Protein AF-A0A4P7GHL2-F1 (afdb_monomer)

Mean predicted aligned error: 8.87 Å

Foldseek 3Di:
DDDDDDDDDDDDDDDDDDDDDDDDDPPPPPPPPCPDPPPDPDPAQQAAEALVVQDPDDDLQLLLLQQLLVVLCPDDLPQLLHLNVLLQLLHAPDPPRDPSGLQAFFAALCNQLRLLVSLLQNQQSSLLSSVVVPTDNSHGHYAQLLVDDPQSQADRNSLQDQADPVRHGGLSDDCQAWDVCSSVRDGQDCVQAPCVQLLPQQAQEDDLALVQSHNRWHPDAGDSYGRTHHSLCVGNNQSCLPRGFDPDCPDSSSHQSSHSNRNSSNPVSSSHSVVSNVVLVVSVVVDPNRDRDPDPSQQQDKDWGAHNVRDIDIDGSVLRSDCCSRSSYDYD

pLDDT: mean 87.74, std 20.78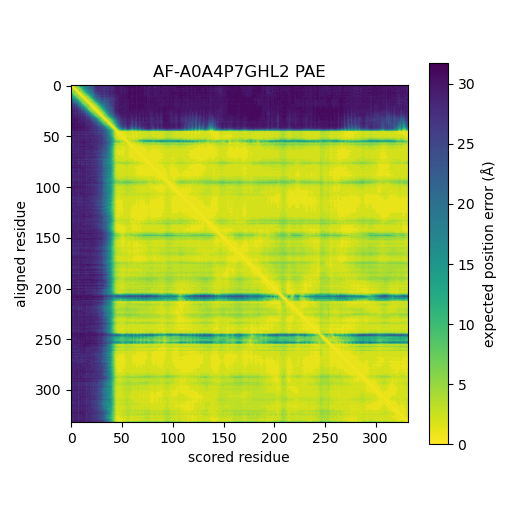, range [30.78, 98.94]

Secondary structure (DSSP, 8-state):
-------------------------------TT---------SS-EEE-BTTTS-SS--HHHHHHHHHHHHHHHS-TTSTTSHHHHHHHH----SSPPTTSS---BSSTTHHHHHHHHHHHHHHHHHHHHHHTT--TT----B--TTSSTTTTBPPGGGT-SB-TTS-B-TT--TTTS-HHHHHTPBPPHHHH--HHHHT---SEEET-TT--SSSEEE----SB-S---HHIIIIIIHHHHHHS-S-SS-GGG-STTSTTTGGGSTHHHHHHHHHHHHHHHHHHT-TT------HHHHT-EEEEE-TTS-EEEEEGGGSS-HHHHH-EEE-

Structure (mmCIF, N/CA/C/O backbone):
data_AF-A0A4P7GHL2-F1
#
_entry.id   AF-A0A4P7GHL2-F1
#
loop_
_atom_site.group_PDB
_atom_site.id
_atom_site.type_symbol
_atom_site.label_atom_id
_atom_site.label_alt_id
_atom_site.label_comp_id
_atom_site.label_asym_id
_atom_site.label_entity_id
_atom_site.label_seq_id
_atom_site.pdbx_PDB_ins_code
_atom_site.Cartn_x
_atom_site.Cartn_y
_atom_site.Cartn_z
_atom_site.occupancy
_atom_site.B_iso_or_equiv
_atom_site.auth_seq_id
_atom_site.auth_comp_id
_atom_site.auth_asym_id
_atom_site.auth_atom_id
_atom_site.pdbx_PDB_model_num
ATOM 1 N N . MET A 1 1 ? 53.706 -78.314 12.971 1.00 37.25 1 MET A N 1
ATOM 2 C CA . MET A 1 1 ? 53.482 -79.150 11.770 1.00 37.25 1 MET A CA 1
ATOM 3 C C . MET A 1 1 ? 52.544 -78.336 10.878 1.00 37.25 1 MET A C 1
ATOM 5 O O . MET A 1 1 ? 51.536 -77.902 11.411 1.00 37.25 1 MET A O 1
ATOM 9 N N . ALA A 1 2 ? 52.921 -77.852 9.682 1.00 31.02 2 ALA A N 1
ATOM 10 C CA . ALA A 1 2 ? 53.455 -78.577 8.503 1.00 31.02 2 ALA A CA 1
ATOM 11 C C . ALA A 1 2 ? 52.388 -79.570 7.969 1.00 31.02 2 ALA A C 1
ATOM 13 O O . ALA A 1 2 ? 51.811 -80.255 8.805 1.00 31.02 2 ALA A O 1
ATOM 14 N N . VAL A 1 3 ? 52.029 -79.728 6.682 1.00 31.38 3 VAL A N 1
ATOM 15 C CA . VAL A 1 3 ? 52.579 -79.386 5.335 1.00 31.38 3 VAL A CA 1
ATOM 16 C C . VAL A 1 3 ? 51.369 -79.228 4.361 1.00 31.38 3 VAL A C 1
ATOM 18 O O . VAL A 1 3 ? 50.336 -79.817 4.664 1.00 31.38 3 VAL A O 1
ATOM 21 N N . ASP A 1 4 ? 51.371 -78.636 3.152 1.00 33.97 4 ASP A N 1
ATOM 22 C CA . ASP A 1 4 ? 51.984 -77.452 2.485 1.00 33.97 4 ASP A CA 1
ATOM 23 C C . ASP A 1 4 ? 51.486 -77.448 0.993 1.00 33.97 4 ASP A C 1
ATOM 25 O O . ASP A 1 4 ? 50.725 -78.340 0.625 1.00 33.97 4 ASP A O 1
ATOM 29 N N . THR A 1 5 ? 51.902 -76.501 0.131 1.00 36.59 5 THR A N 1
ATOM 30 C CA . THR A 1 5 ? 51.968 -76.543 -1.367 1.00 36.59 5 THR A CA 1
ATOM 31 C C . THR A 1 5 ? 50.860 -77.273 -2.165 1.00 36.59 5 THR A C 1
ATOM 33 O O . THR A 1 5 ? 50.760 -78.496 -2.153 1.00 36.59 5 THR A O 1
ATOM 36 N N . SER A 1 6 ? 50.118 -76.629 -3.077 1.00 33.16 6 SER A N 1
ATOM 37 C CA . SER A 1 6 ? 50.517 -76.311 -4.479 1.00 33.16 6 SER A CA 1
ATOM 38 C C . SER A 1 6 ? 49.215 -76.114 -5.306 1.00 33.16 6 SER A C 1
ATOM 40 O O . SER A 1 6 ? 48.161 -76.536 -4.846 1.00 33.16 6 SER A O 1
ATOM 42 N N . SER A 1 7 ? 49.131 -75.532 -6.510 1.00 33.56 7 SER A N 1
ATOM 43 C CA . SER A 1 7 ? 50.067 -74.844 -7.423 1.00 33.56 7 SER A CA 1
ATOM 44 C C . SER A 1 7 ? 49.270 -73.903 -8.358 1.00 33.56 7 SER A C 1
ATOM 46 O O . SER A 1 7 ? 48.081 -74.114 -8.582 1.00 33.56 7 SER A O 1
ATOM 48 N N . LEU A 1 8 ? 49.924 -72.882 -8.928 1.00 39.06 8 LEU A N 1
ATOM 49 C CA . LEU A 1 8 ? 49.428 -72.114 -10.088 1.00 39.06 8 LEU A CA 1
ATOM 50 C C . LEU A 1 8 ? 49.936 -72.774 -11.387 1.00 39.06 8 LEU A C 1
ATOM 52 O O . LEU A 1 8 ? 51.028 -73.346 -11.377 1.00 39.06 8 LEU A O 1
ATOM 56 N N . PRO A 1 9 ? 49.181 -72.703 -12.498 1.00 40.28 9 PRO A N 1
ATOM 57 C CA . PRO A 1 9 ? 49.320 -71.604 -13.473 1.00 40.28 9 PRO A CA 1
ATOM 58 C C . PRO A 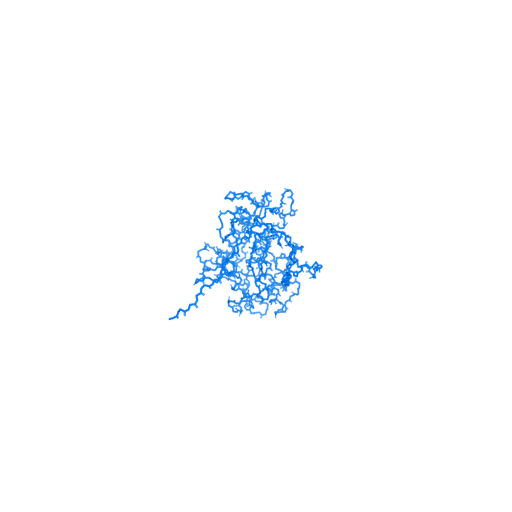1 9 ? 47.943 -71.057 -13.926 1.00 40.28 9 PRO A C 1
ATOM 60 O O . PRO A 1 9 ? 46.919 -71.674 -13.671 1.00 40.28 9 PRO A O 1
ATOM 63 N N . GLY A 1 10 ? 47.782 -69.905 -14.585 1.00 36.22 10 GLY A N 1
ATOM 64 C CA . GLY A 1 10 ? 48.717 -69.064 -15.342 1.00 36.22 10 GLY A CA 1
ATOM 65 C C . GLY A 1 10 ? 48.187 -68.877 -16.778 1.00 36.22 10 GLY A C 1
ATOM 66 O O . GLY A 1 10 ? 47.708 -69.840 -17.362 1.00 36.22 10 GLY A O 1
ATOM 67 N N . VAL A 1 11 ? 48.317 -67.667 -17.356 1.00 34.69 11 VAL A N 1
ATOM 68 C CA . VAL A 1 11 ? 47.755 -67.235 -18.673 1.00 34.69 11 VAL A CA 1
ATOM 69 C C . VAL A 1 11 ? 46.225 -66.989 -18.644 1.00 34.69 11 VAL A C 1
ATOM 71 O O . VAL A 1 11 ? 45.483 -67.755 -18.052 1.00 34.69 11 VAL A O 1
ATOM 74 N N . GLY A 1 12 ? 45.658 -65.930 -19.241 1.00 32.47 12 GLY A N 1
ATOM 75 C CA . GLY A 1 12 ? 46.252 -64.777 -19.932 1.00 32.47 12 GLY A CA 1
ATOM 76 C C . GLY A 1 12 ? 45.195 -63.725 -20.326 1.00 32.47 12 GLY A C 1
ATOM 77 O O . GLY A 1 12 ? 44.002 -64.005 -20.369 1.00 32.47 12 GLY A O 1
ATOM 78 N N . AR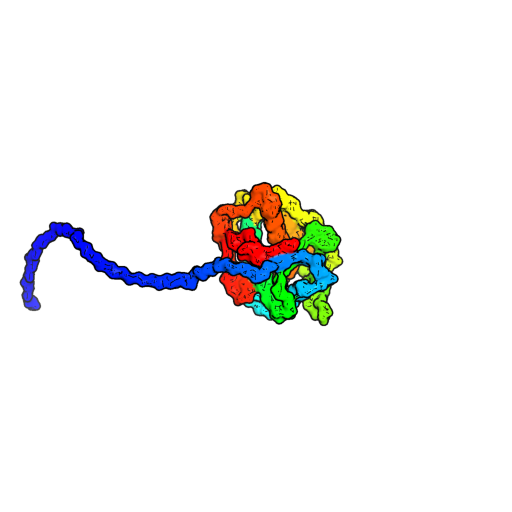G A 1 13 ? 45.624 -62.486 -20.609 1.00 43.94 13 ARG A N 1
ATOM 79 C CA . ARG A 1 13 ? 44.743 -61.373 -21.029 1.00 43.94 13 ARG A CA 1
ATOM 80 C C . ARG A 1 13 ? 44.193 -61.573 -22.450 1.00 43.94 13 ARG A C 1
ATOM 82 O O . ARG A 1 13 ? 45.009 -61.748 -23.353 1.00 43.94 13 ARG A O 1
ATOM 89 N N . ARG A 1 14 ? 42.891 -61.310 -22.672 1.00 40.03 14 ARG A N 1
ATOM 90 C CA . ARG A 1 14 ? 42.360 -60.440 -23.762 1.00 40.03 14 ARG A CA 1
ATOM 91 C C . ARG A 1 14 ? 40.824 -60.317 -23.765 1.00 40.03 14 ARG A C 1
ATOM 93 O O . ARG A 1 14 ? 40.133 -61.310 -23.630 1.00 40.03 14 ARG A O 1
ATOM 100 N N . GLY A 1 15 ? 40.339 -59.102 -24.056 1.00 34.28 15 GLY A N 1
ATOM 101 C CA . GLY A 1 15 ? 39.100 -58.862 -24.816 1.00 34.28 15 GLY A CA 1
ATOM 102 C C . GLY A 1 15 ? 37.758 -59.092 -24.113 1.00 34.28 15 GLY A C 1
ATOM 103 O O . GLY A 1 15 ? 37.086 -60.076 -24.390 1.00 34.28 15 GLY A O 1
ATOM 104 N N . PHE A 1 16 ? 37.318 -58.137 -23.289 1.00 30.78 16 PHE A N 1
ATOM 105 C CA . PHE A 1 16 ? 35.977 -58.138 -22.695 1.00 30.78 16 PHE A CA 1
ATOM 106 C C . PHE A 1 16 ? 35.013 -57.277 -23.534 1.00 30.78 16 PHE A C 1
ATOM 108 O O . PHE A 1 16 ? 35.089 -56.053 -23.480 1.00 30.78 16 PHE A O 1
ATOM 115 N N . ILE A 1 17 ? 34.098 -57.901 -24.283 1.00 36.09 17 ILE A N 1
ATOM 116 C CA . ILE A 1 17 ? 32.808 -57.301 -24.670 1.00 36.09 17 ILE A CA 1
ATOM 117 C C . ILE A 1 17 ? 31.748 -58.392 -24.515 1.00 36.09 17 ILE A C 1
ATOM 119 O O . ILE A 1 17 ? 31.624 -59.276 -25.358 1.00 36.09 17 ILE A O 1
ATOM 123 N N . ALA A 1 18 ? 30.982 -58.315 -23.433 1.00 32.84 18 ALA A N 1
ATOM 124 C CA . ALA A 1 18 ? 29.759 -59.079 -23.243 1.00 32.84 18 ALA A CA 1
ATOM 125 C C . ALA A 1 18 ? 28.681 -58.098 -22.781 1.00 32.84 18 ALA A C 1
ATOM 127 O O . ALA A 1 18 ? 28.848 -57.426 -21.763 1.00 32.84 18 ALA A O 1
ATOM 128 N N . GLY A 1 19 ? 27.599 -57.984 -23.551 1.00 37.62 19 GLY A N 1
ATOM 129 C CA . GLY A 1 19 ? 26.428 -57.233 -23.120 1.00 37.62 19 GLY A CA 1
ATOM 130 C C . GLY A 1 19 ? 25.746 -57.977 -21.976 1.00 37.62 19 GLY A C 1
ATOM 131 O O . GLY A 1 19 ? 25.391 -59.143 -22.130 1.00 37.62 19 GLY A O 1
ATOM 132 N N . ALA A 1 20 ? 25.560 -57.304 -20.845 1.00 33.03 20 ALA A N 1
ATOM 133 C CA . ALA A 1 20 ? 24.775 -57.799 -19.725 1.00 33.03 20 ALA A CA 1
ATOM 134 C C . ALA A 1 20 ? 23.657 -56.794 -19.441 1.00 33.03 20 ALA A C 1
ATOM 136 O O . ALA A 1 20 ? 23.919 -55.606 -19.247 1.00 33.03 20 ALA A O 1
ATOM 137 N N . ALA A 1 21 ? 22.413 -57.269 -19.440 1.00 36.12 21 ALA A N 1
ATOM 138 C CA . ALA A 1 21 ? 21.275 -56.460 -19.037 1.00 36.12 21 ALA A CA 1
ATOM 139 C C . ALA A 1 21 ? 21.376 -56.151 -17.536 1.00 36.12 21 ALA A C 1
ATOM 141 O O . ALA A 1 21 ? 21.528 -57.062 -16.722 1.00 36.12 21 ALA A O 1
ATOM 142 N N . VAL A 1 22 ? 21.260 -54.874 -17.175 1.00 32.72 22 VAL A N 1
ATOM 143 C CA . VAL A 1 22 ? 21.086 -54.442 -15.786 1.00 32.72 22 VAL A CA 1
ATOM 144 C C . VAL A 1 22 ? 19.636 -54.018 -15.620 1.00 32.72 22 VAL A C 1
ATOM 146 O O . VAL A 1 22 ? 19.154 -53.145 -16.338 1.00 32.72 22 VAL A O 1
ATOM 149 N N . VAL A 1 23 ? 18.946 -54.651 -14.675 1.00 33.59 23 VAL A N 1
ATOM 150 C CA . VAL A 1 23 ? 17.600 -54.254 -14.257 1.00 33.59 23 VAL A CA 1
ATOM 151 C C . VAL A 1 23 ? 17.712 -52.923 -13.517 1.00 33.59 23 VAL A C 1
ATOM 153 O O . VAL A 1 23 ? 18.231 -52.875 -12.403 1.00 33.59 23 VAL A O 1
ATOM 156 N N . THR A 1 24 ? 17.236 -51.841 -14.127 1.00 32.19 24 THR A N 1
ATOM 157 C CA . THR A 1 24 ? 17.048 -50.564 -13.438 1.00 32.19 24 THR A CA 1
ATOM 158 C C . THR A 1 24 ? 15.738 -50.608 -12.665 1.00 32.19 24 THR A C 1
ATOM 160 O O . THR A 1 24 ? 14.662 -50.725 -13.246 1.00 32.19 24 THR A O 1
ATOM 163 N N . ALA A 1 25 ? 15.825 -50.525 -11.338 1.00 35.19 25 ALA A N 1
ATOM 164 C CA . ALA A 1 25 ? 14.661 -50.256 -10.511 1.00 35.19 25 ALA A CA 1
ATOM 165 C C . ALA A 1 25 ? 14.281 -48.779 -10.683 1.00 35.19 25 ALA A C 1
ATOM 167 O O . ALA A 1 25 ? 14.934 -47.905 -10.109 1.00 35.19 25 ALA A O 1
ATOM 168 N N . ASP A 1 26 ? 13.249 -48.504 -11.481 1.00 31.14 26 ASP A N 1
ATOM 169 C CA . ASP A 1 26 ? 12.693 -47.158 -11.606 1.00 31.14 26 ASP A CA 1
ATOM 170 C C . ASP A 1 26 ? 12.032 -46.756 -10.286 1.00 31.14 26 ASP A C 1
ATOM 172 O O . ASP A 1 26 ? 10.896 -47.125 -9.973 1.00 31.14 26 ASP A O 1
ATOM 176 N N . LEU A 1 27 ? 12.771 -45.984 -9.488 1.00 33.88 27 LEU A N 1
ATOM 177 C CA . LEU A 1 27 ? 12.247 -45.336 -8.299 1.00 33.88 27 LEU A CA 1
ATOM 178 C C . LEU A 1 27 ? 11.335 -44.187 -8.748 1.00 33.88 27 LEU A C 1
ATOM 180 O O . LEU A 1 27 ? 11.781 -43.054 -8.928 1.00 33.88 27 LEU A O 1
ATOM 184 N N . ALA A 1 28 ? 10.057 -44.499 -8.962 1.00 32.53 28 ALA A N 1
ATOM 185 C CA . ALA A 1 28 ? 9.037 -43.529 -9.333 1.00 32.53 28 ALA A CA 1
ATOM 186 C C . ALA A 1 28 ? 8.823 -42.508 -8.201 1.00 32.53 28 ALA A C 1
ATOM 188 O O . ALA A 1 28 ? 7.974 -42.684 -7.328 1.00 32.53 28 ALA A O 1
ATOM 189 N N . ILE A 1 29 ? 9.600 -41.422 -8.222 1.00 35.81 29 ILE A N 1
ATOM 190 C CA . ILE A 1 29 ? 9.352 -40.240 -7.397 1.00 35.81 29 ILE A CA 1
ATOM 191 C C . ILE A 1 29 ? 8.061 -39.604 -7.913 1.00 35.81 29 ILE A C 1
ATOM 193 O O . ILE A 1 29 ? 8.041 -38.937 -8.948 1.00 35.81 29 ILE A O 1
ATOM 197 N N . THR A 1 30 ? 6.971 -39.831 -7.188 1.00 31.58 30 THR A N 1
ATOM 198 C CA . THR A 1 30 ? 5.668 -39.215 -7.433 1.00 31.58 30 THR A CA 1
ATOM 199 C C . THR A 1 30 ? 5.778 -37.701 -7.275 1.00 31.58 30 THR A C 1
ATOM 201 O O . THR A 1 30 ? 5.806 -37.180 -6.160 1.00 31.58 30 THR A O 1
ATOM 204 N N . THR A 1 31 ? 5.830 -36.975 -8.392 1.00 32.12 31 THR A N 1
ATOM 205 C CA . THR A 1 31 ? 5.847 -35.506 -8.433 1.00 32.12 31 THR A CA 1
ATOM 206 C C . THR A 1 31 ? 4.463 -34.917 -8.140 1.00 32.12 31 THR A C 1
ATOM 208 O O . THR A 1 31 ? 3.882 -34.212 -8.965 1.00 32.12 31 THR A O 1
ATOM 211 N N . GLU A 1 32 ? 3.928 -35.176 -6.948 1.00 36.84 32 GLU A N 1
ATOM 212 C CA . GLU A 1 32 ? 2.654 -34.620 -6.473 1.00 36.84 32 GLU A CA 1
ATOM 213 C C . GLU A 1 32 ? 2.828 -33.222 -5.839 1.00 36.84 32 GLU A C 1
ATOM 215 O O . GLU A 1 32 ? 2.304 -32.928 -4.773 1.00 36.84 32 GLU A O 1
ATOM 220 N N . SER A 1 33 ? 3.568 -32.337 -6.519 1.00 39.72 33 SER A N 1
ATOM 221 C CA . SER A 1 33 ? 3.758 -30.923 -6.124 1.00 39.72 33 SER A CA 1
ATOM 222 C C . SER A 1 33 ? 3.770 -29.963 -7.321 1.00 39.72 33 SER A C 1
ATOM 224 O O . SER A 1 33 ? 4.348 -28.881 -7.268 1.00 39.72 33 SER A O 1
ATOM 226 N N . ALA A 1 34 ? 3.114 -30.350 -8.415 1.00 36.12 34 ALA A N 1
ATOM 227 C CA . ALA A 1 34 ? 2.852 -29.488 -9.564 1.00 36.12 34 ALA A CA 1
ATOM 228 C C . ALA A 1 34 ? 1.370 -29.577 -9.960 1.00 36.12 34 ALA A C 1
ATOM 230 O O . ALA A 1 34 ? 1.032 -29.888 -11.103 1.00 36.12 34 ALA A O 1
ATOM 231 N N . ARG A 1 35 ? 0.459 -29.316 -9.007 1.00 37.12 35 ARG A N 1
ATOM 232 C CA . ARG A 1 35 ? -0.938 -29.058 -9.373 1.00 37.12 35 ARG A CA 1
ATOM 233 C C . ARG A 1 35 ? -0.967 -27.790 -10.211 1.00 37.12 35 ARG A C 1
ATOM 235 O O . ARG A 1 35 ? -0.647 -26.708 -9.727 1.00 37.12 35 ARG A O 1
ATOM 242 N N . ALA A 1 36 ? -1.319 -27.969 -11.479 1.00 32.72 36 ALA A N 1
ATOM 243 C CA . ALA A 1 36 ? -1.506 -26.887 -12.419 1.00 32.72 36 ALA A CA 1
ATOM 244 C C . ALA A 1 36 ? -2.396 -25.802 -11.803 1.00 32.72 36 ALA A C 1
ATOM 246 O O . ALA A 1 36 ? -3.468 -26.103 -11.270 1.00 32.72 36 ALA A O 1
ATOM 247 N N . VAL A 1 37 ? -1.987 -24.542 -11.967 1.00 38.41 37 VAL A N 1
ATOM 248 C CA . VAL A 1 37 ? -2.926 -23.419 -11.946 1.00 38.41 37 VAL A CA 1
ATOM 249 C C . VAL A 1 37 ? -3.789 -23.578 -13.195 1.00 38.41 37 VAL A C 1
ATOM 251 O O . VAL A 1 37 ? -3.511 -23.017 -14.253 1.00 38.41 37 VAL A O 1
ATOM 254 N N . SER A 1 38 ? -4.784 -24.458 -13.088 1.00 36.22 38 SER A N 1
ATOM 255 C CA . SER A 1 38 ? -5.846 -24.591 -14.073 1.00 36.22 38 SER A CA 1
ATOM 256 C C . SER A 1 38 ? -6.500 -23.226 -14.217 1.00 36.22 38 SER A C 1
ATOM 258 O O . SER A 1 38 ? -6.787 -22.579 -13.208 1.00 36.22 38 SER A O 1
ATOM 260 N N . SER A 1 39 ? -6.727 -22.792 -15.455 1.00 41.78 39 SER A N 1
ATOM 261 C CA . SER A 1 39 ? -7.446 -21.560 -15.761 1.00 41.78 39 SER A CA 1
ATOM 262 C C . SER A 1 39 ? -8.912 -21.694 -15.347 1.00 41.78 39 SER A C 1
ATOM 264 O O . SER A 1 39 ? -9.796 -21.913 -16.172 1.00 41.78 39 SER A O 1
ATOM 266 N N . ALA A 1 40 ? -9.170 -21.562 -14.049 1.00 37.78 40 ALA A N 1
ATOM 267 C CA . ALA A 1 40 ? -10.481 -21.214 -13.554 1.00 37.78 40 ALA A CA 1
ATOM 268 C C . ALA A 1 40 ? -10.802 -19.817 -14.087 1.00 37.78 40 ALA A C 1
ATOM 270 O O . ALA A 1 40 ? -10.106 -18.850 -13.776 1.00 37.78 40 ALA A O 1
ATOM 271 N N . THR A 1 41 ? -11.857 -19.717 -14.891 1.00 37.72 41 THR A N 1
ATOM 272 C CA . THR A 1 41 ? -12.530 -18.446 -15.149 1.00 37.72 41 THR A CA 1
ATOM 273 C C . THR A 1 41 ? -12.843 -17.828 -13.789 1.00 37.72 41 THR A C 1
ATOM 275 O O . THR A 1 41 ? -13.583 -18.431 -13.011 1.00 37.72 41 THR A O 1
ATOM 278 N N . LEU A 1 42 ? -12.214 -16.695 -13.467 1.00 45.31 42 LEU A N 1
ATOM 279 C CA . LEU A 1 42 ? -12.268 -16.102 -12.131 1.00 45.31 42 LEU A CA 1
ATOM 280 C C . LEU A 1 42 ? -13.720 -15.869 -11.705 1.00 45.31 42 LEU A C 1
ATOM 282 O O . LEU A 1 42 ? -14.458 -15.111 -12.335 1.00 45.31 42 LEU A O 1
ATOM 286 N N . ALA A 1 43 ? -14.122 -16.526 -10.618 1.00 42.28 43 ALA A N 1
ATOM 287 C CA . ALA A 1 43 ? -15.386 -16.254 -9.960 1.00 42.28 43 ALA A CA 1
ATOM 288 C C . ALA A 1 43 ? -15.287 -14.888 -9.266 1.00 42.28 43 ALA A C 1
ATOM 290 O O . ALA A 1 43 ? -14.723 -14.792 -8.181 1.00 42.28 43 ALA A O 1
ATOM 291 N N . GLY A 1 44 ? -15.822 -13.851 -9.916 1.00 60.44 44 GLY A N 1
ATOM 292 C CA . GLY A 1 44 ? -15.823 -12.476 -9.415 1.00 60.44 44 GLY A CA 1
ATOM 293 C C . GLY A 1 44 ? -14.460 -11.789 -9.532 1.00 60.44 44 GLY A C 1
ATOM 294 O O . GLY A 1 44 ? -13.567 -12.001 -8.719 1.00 60.44 44 GLY A O 1
ATOM 295 N N . GLU A 1 45 ? -14.311 -10.917 -10.527 1.00 85.00 45 GLU A N 1
ATOM 296 C CA . GLU A 1 45 ? -13.191 -9.975 -10.580 1.00 85.00 45 GLU A CA 1
ATOM 297 C C . GLU A 1 45 ? -13.352 -8.932 -9.459 1.00 85.00 45 GLU A C 1
ATOM 299 O O . GLU A 1 45 ? -14.358 -8.221 -9.400 1.00 85.00 45 GLU A O 1
ATOM 304 N N . PHE A 1 46 ? -12.385 -8.846 -8.541 1.00 96.06 46 PHE A N 1
ATOM 305 C CA . PHE A 1 46 ? -12.463 -7.931 -7.400 1.00 96.06 46 PHE A CA 1
ATOM 306 C C . PHE A 1 46 ? -12.149 -6.492 -7.828 1.00 96.06 46 PHE A C 1
ATOM 308 O O . PHE A 1 46 ? -11.072 -6.199 -8.345 1.00 96.06 46 PHE A O 1
ATOM 315 N N . VAL A 1 47 ? -13.074 -5.562 -7.583 1.00 97.44 47 VAL A N 1
ATOM 316 C CA . VAL A 1 47 ? -12.927 -4.165 -8.022 1.00 97.44 47 VAL A CA 1
ATOM 317 C C . VAL A 1 47 ? -12.459 -3.287 -6.865 1.00 97.44 47 VAL A C 1
ATOM 319 O O . VAL A 1 47 ? -13.256 -2.886 -6.008 1.00 97.44 47 VAL A O 1
ATOM 322 N N . ARG A 1 48 ? -11.169 -2.931 -6.862 1.00 98.19 48 ARG A N 1
ATOM 323 C CA . ARG A 1 48 ? -10.622 -1.894 -5.977 1.00 98.19 48 ARG A CA 1
ATOM 324 C C . ARG A 1 48 ? -11.179 -0.537 -6.407 1.00 98.19 48 ARG A C 1
ATOM 326 O O . ARG A 1 48 ? -10.979 -0.099 -7.539 1.00 98.19 48 ARG A O 1
ATOM 333 N N . ARG A 1 49 ? -11.880 0.138 -5.498 1.00 97.19 49 ARG A N 1
ATOM 334 C CA . ARG A 1 49 ? -12.579 1.411 -5.747 1.00 97.19 49 ARG A CA 1
ATOM 335 C C . ARG A 1 49 ? -11.891 2.555 -4.999 1.00 97.19 49 ARG A C 1
ATOM 337 O O . ARG A 1 49 ? -11.235 2.328 -3.980 1.00 97.19 49 ARG A O 1
ATOM 344 N N . ASP A 1 50 ? -12.033 3.778 -5.502 1.00 97.62 50 ASP A N 1
ATOM 345 C CA . ASP A 1 50 ? -11.550 4.975 -4.809 1.00 97.62 50 ASP A CA 1
ATOM 346 C C . ASP A 1 50 ? -12.294 5.121 -3.478 1.00 97.62 50 ASP A C 1
ATOM 348 O O . ASP A 1 50 ? -13.522 5.188 -3.447 1.00 97.62 50 ASP A O 1
ATOM 352 N N . VAL A 1 51 ? -11.569 5.185 -2.364 1.00 97.44 51 VAL A N 1
ATOM 353 C CA . VAL A 1 51 ? -12.173 5.304 -1.028 1.00 97.44 51 VAL A CA 1
ATOM 354 C C . VAL A 1 51 ? -13.115 6.510 -0.910 1.00 97.44 51 VAL A C 1
ATOM 356 O O . VAL A 1 51 ? -14.078 6.463 -0.144 1.00 97.44 51 VAL A O 1
ATOM 359 N N . TRP A 1 52 ? -12.884 7.570 -1.691 1.00 95.56 52 TRP A N 1
ATOM 360 C CA . TRP A 1 52 ? -13.720 8.770 -1.690 1.00 95.56 52 TRP A CA 1
ATOM 361 C C . TRP A 1 52 ? -15.003 8.659 -2.523 1.00 95.56 52 TRP A C 1
ATOM 363 O O . TRP A 1 52 ? -15.922 9.444 -2.292 1.00 95.56 52 TRP A O 1
ATOM 373 N N . THR A 1 53 ? -15.128 7.682 -3.429 1.00 94.25 53 THR A N 1
ATOM 374 C CA . THR A 1 53 ? -16.381 7.442 -4.176 1.00 94.25 53 THR A CA 1
ATOM 375 C C . THR A 1 53 ? -17.339 6.496 -3.451 1.00 94.25 53 THR A C 1
ATOM 377 O O . THR A 1 53 ? -18.514 6.435 -3.802 1.00 94.25 53 THR A O 1
ATOM 380 N N . LEU A 1 54 ? -16.879 5.810 -2.399 1.00 90.44 54 LEU A N 1
ATOM 381 C CA . LEU A 1 54 ? -17.685 4.873 -1.604 1.00 90.44 54 LEU A CA 1
ATOM 382 C C . LEU A 1 54 ? -18.632 5.555 -0.592 1.00 90.44 54 LEU A C 1
ATOM 384 O O . LEU A 1 54 ? -19.444 4.879 0.033 1.00 90.44 54 LEU A O 1
ATOM 388 N N . GLY A 1 55 ? -18.545 6.878 -0.416 1.00 85.12 55 GLY A N 1
ATOM 389 C CA . GLY A 1 55 ? -19.336 7.640 0.561 1.00 85.12 55 GLY A CA 1
ATOM 390 C C . GLY A 1 55 ? -18.678 7.749 1.944 1.00 85.12 55 GLY A C 1
ATOM 391 O O . GLY A 1 55 ? -17.814 6.949 2.309 1.00 85.12 55 GLY A O 1
ATOM 392 N N . THR A 1 56 ? -19.066 8.774 2.712 1.00 87.62 56 THR A N 1
ATOM 393 C CA . THR A 1 56 ? -18.384 9.187 3.955 1.00 87.62 56 THR A CA 1
ATOM 394 C C . THR A 1 56 ? -19.350 9.572 5.086 1.00 87.62 56 THR A C 1
ATOM 396 O O . THR A 1 56 ? -20.417 10.103 4.786 1.00 87.62 56 THR A O 1
ATOM 399 N N . PRO A 1 57 ? -18.968 9.427 6.375 1.00 89.31 57 PRO A N 1
ATOM 400 C CA . PRO A 1 57 ? -17.716 8.834 6.854 1.00 89.31 57 PRO A CA 1
ATOM 401 C C . PRO A 1 57 ? -17.660 7.321 6.650 1.00 89.31 57 PRO A C 1
ATOM 403 O O . PRO A 1 57 ? -16.572 6.791 6.449 1.00 89.31 57 PRO A O 1
ATOM 406 N N . TRP A 1 58 ? -18.822 6.670 6.642 1.00 95.56 58 TRP A N 1
ATOM 407 C CA . TRP A 1 58 ? -18.975 5.225 6.626 1.00 95.56 58 TRP A CA 1
ATOM 408 C C . TRP A 1 58 ? -19.802 4.755 5.433 1.00 95.56 58 TRP A C 1
ATOM 410 O O . TRP A 1 58 ? -20.711 5.440 4.967 1.00 95.56 58 TRP A O 1
ATOM 420 N N . ASN A 1 59 ? -19.467 3.559 4.973 1.00 94.44 59 ASN A N 1
ATOM 421 C CA . ASN A 1 59 ? -20.203 2.729 4.032 1.00 94.44 59 ASN A CA 1
ATOM 422 C C . ASN A 1 59 ? -19.843 1.263 4.337 1.00 94.44 59 ASN A C 1
ATOM 424 O O . ASN A 1 59 ? -18.915 1.011 5.109 1.00 94.44 59 ASN A O 1
ATOM 428 N N . ALA A 1 60 ? -20.527 0.303 3.711 1.00 95.62 60 ALA A N 1
ATOM 429 C CA . ALA A 1 60 ? -20.315 -1.121 3.984 1.00 95.62 60 ALA A CA 1
ATOM 430 C C . ALA A 1 60 ? -18.842 -1.567 3.852 1.00 95.62 60 ALA A C 1
ATOM 432 O O . ALA A 1 60 ? -18.379 -2.367 4.658 1.00 95.62 60 ALA A O 1
ATOM 433 N N . TYR A 1 61 ? -18.076 -1.021 2.899 1.00 96.56 61 TYR A N 1
ATOM 434 C CA . TYR A 1 61 ? -16.675 -1.405 2.685 1.00 96.56 61 TYR A CA 1
ATOM 435 C C . TYR A 1 61 ? -15.716 -0.778 3.702 1.00 96.56 61 TYR A C 1
ATOM 437 O O . TYR A 1 61 ? -14.768 -1.440 4.129 1.00 96.56 61 TYR A O 1
ATOM 445 N N . THR A 1 62 ? -15.922 0.488 4.085 1.00 97.00 62 THR A N 1
ATOM 446 C CA . THR A 1 62 ? -15.046 1.175 5.053 1.00 97.00 62 THR A CA 1
ATOM 447 C C . THR A 1 62 ? -15.330 0.749 6.488 1.00 97.00 62 THR A C 1
ATOM 449 O O . THR A 1 62 ? -14.388 0.595 7.264 1.00 97.00 62 THR A O 1
ATOM 452 N N . GLU A 1 63 ? -16.593 0.491 6.831 1.00 98.06 63 GLU A N 1
ATOM 453 C CA . GLU A 1 63 ? -16.965 -0.061 8.135 1.00 98.06 63 GLU A CA 1
ATOM 454 C C . GLU A 1 63 ? -16.473 -1.507 8.285 1.00 98.06 63 GLU A C 1
ATOM 456 O O . GLU A 1 63 ? -15.827 -1.826 9.284 1.00 98.06 63 GLU A O 1
ATOM 461 N N . ALA A 1 64 ? -16.688 -2.362 7.274 1.00 98.25 64 ALA A N 1
ATOM 462 C CA . ALA A 1 64 ? -16.160 -3.726 7.282 1.00 98.25 64 ALA A CA 1
ATOM 463 C C . ALA A 1 64 ? -14.630 -3.742 7.409 1.00 98.25 64 ALA A C 1
ATOM 465 O O . ALA A 1 64 ? -14.098 -4.509 8.208 1.00 98.25 64 ALA A O 1
ATOM 466 N N . TYR A 1 65 ? -13.922 -2.842 6.711 1.00 98.62 65 TYR A N 1
ATOM 467 C CA . TYR A 1 65 ? -12.473 -2.701 6.869 1.00 98.62 65 TYR A CA 1
ATOM 468 C C . TYR A 1 65 ? -12.081 -2.349 8.310 1.00 98.62 65 TYR A C 1
ATOM 470 O O . TYR A 1 65 ? -11.190 -2.979 8.872 1.00 98.62 65 TYR A O 1
ATOM 478 N N . ALA A 1 66 ? -12.769 -1.397 8.945 1.00 98.69 66 ALA A N 1
ATOM 479 C CA . ALA A 1 66 ? -12.489 -1.020 10.329 1.00 98.69 66 ALA A CA 1
ATOM 480 C C . ALA A 1 66 ? -12.712 -2.176 11.322 1.00 98.69 66 ALA A C 1
ATOM 482 O O . ALA A 1 66 ? -11.888 -2.387 12.216 1.00 98.69 66 ALA A O 1
ATOM 483 N N . ARG A 1 67 ? -13.792 -2.948 11.143 1.00 98.81 67 ARG A N 1
ATOM 484 C CA . ARG A 1 67 ? -14.111 -4.128 11.966 1.00 98.81 67 ARG A CA 1
ATOM 485 C C . ARG A 1 67 ? -13.108 -5.265 11.755 1.00 98.81 67 ARG A C 1
ATOM 487 O O . ARG A 1 67 ? -12.638 -5.845 12.730 1.00 98.81 67 ARG A O 1
ATOM 494 N N . ALA A 1 68 ? -12.720 -5.538 10.512 1.00 98.88 68 ALA A N 1
ATOM 495 C CA . ALA A 1 68 ? -11.730 -6.562 10.188 1.00 98.88 68 ALA A CA 1
ATOM 496 C C . ALA A 1 68 ? -10.323 -6.210 10.688 1.00 98.88 68 ALA A C 1
ATOM 498 O O . ALA A 1 68 ? -9.637 -7.075 11.225 1.00 98.88 68 ALA A O 1
ATOM 499 N N . VAL A 1 69 ? -9.912 -4.938 10.609 1.00 98.88 69 VAL A N 1
ATOM 500 C CA . VAL A 1 69 ? -8.665 -4.461 11.234 1.00 98.88 69 VAL A CA 1
ATOM 501 C C . VAL A 1 69 ? -8.694 -4.698 12.748 1.00 98.88 69 VAL A C 1
ATOM 503 O O . VAL A 1 69 ? -7.712 -5.195 13.294 1.00 98.88 69 VAL A O 1
ATOM 506 N N . ALA A 1 70 ? -9.810 -4.404 13.428 1.00 98.81 70 ALA A N 1
ATOM 507 C CA . ALA A 1 70 ? -9.951 -4.667 14.863 1.00 98.81 70 ALA A CA 1
ATOM 508 C C . ALA A 1 70 ? -9.845 -6.170 15.193 1.00 98.81 70 ALA A C 1
ATOM 510 O O . ALA A 1 70 ? -9.120 -6.549 16.113 1.00 98.81 70 ALA A O 1
ATOM 511 N N . LEU A 1 71 ? -10.502 -7.031 14.407 1.00 98.88 71 LEU A N 1
ATOM 512 C CA . LEU A 1 71 ? -10.415 -8.487 14.546 1.00 98.88 71 LEU A CA 1
ATOM 513 C C . LEU A 1 71 ? -8.977 -8.990 14.337 1.00 98.88 71 LEU A C 1
ATOM 515 O O . LEU A 1 71 ? -8.442 -9.684 15.199 1.00 98.88 71 LEU A O 1
ATOM 519 N N . MET A 1 72 ? -8.306 -8.573 13.262 1.00 98.88 72 MET A N 1
ATOM 520 C CA . MET A 1 72 ? -6.906 -8.927 12.994 1.00 98.88 72 MET A CA 1
ATOM 521 C C . MET A 1 72 ? -5.935 -8.411 14.069 1.00 98.88 72 MET A C 1
ATOM 523 O O . MET A 1 72 ? -4.894 -9.028 14.285 1.00 98.88 72 MET A O 1
ATOM 527 N N . GLN A 1 73 ? -6.246 -7.300 14.745 1.00 98.75 73 GLN A N 1
ATOM 528 C CA . GLN A 1 73 ? -5.472 -6.783 15.885 1.00 98.75 73 GLN A CA 1
ATOM 529 C C . GLN A 1 73 ? -5.715 -7.560 17.190 1.00 98.75 73 GLN A C 1
ATOM 531 O O . GLN A 1 73 ? -4.877 -7.493 18.084 1.00 98.75 73 GLN A O 1
ATOM 536 N N . SER A 1 74 ? -6.822 -8.301 17.305 1.00 98.62 74 SER A N 1
ATOM 537 C CA . SER A 1 74 ? -7.094 -9.193 18.447 1.00 98.62 74 SER A CA 1
ATOM 538 C C . SER A 1 74 ? -6.507 -10.605 18.312 1.00 98.62 74 SER A C 1
ATOM 540 O O . SER A 1 74 ? -6.532 -11.358 19.283 1.00 98.62 74 SER A O 1
ATOM 542 N N . ARG A 1 75 ? -5.972 -10.967 17.137 1.00 98.56 75 ARG A N 1
ATOM 543 C CA . ARG A 1 75 ? -5.242 -12.229 16.924 1.00 98.56 75 ARG A CA 1
ATOM 544 C C . ARG A 1 75 ? -3.870 -12.181 17.599 1.00 98.56 75 ARG A C 1
ATOM 546 O O . ARG A 1 75 ? -3.292 -11.106 17.764 1.00 98.56 75 ARG A O 1
ATOM 553 N N . GLU A 1 76 ? -3.340 -13.350 17.954 1.00 98.12 76 GLU A N 1
ATOM 554 C CA . GLU A 1 76 ? -2.010 -13.470 18.563 1.00 98.12 76 GLU A CA 1
ATOM 555 C C . GLU A 1 76 ? -0.931 -12.827 17.667 1.00 98.12 76 GLU A C 1
ATOM 557 O O . GLU A 1 76 ? -0.951 -13.049 16.458 1.00 98.12 76 GLU A O 1
ATOM 562 N N . PRO A 1 77 ? 0.039 -12.054 18.197 1.00 95.44 77 PRO A N 1
ATOM 563 C CA . PRO A 1 77 ? 0.996 -11.318 17.360 1.00 95.44 77 PRO A CA 1
ATOM 564 C C . PRO A 1 77 ? 1.888 -12.177 16.447 1.00 95.44 77 PRO A C 1
ATOM 566 O O . PRO A 1 77 ? 2.421 -11.654 15.468 1.00 95.44 77 PRO A O 1
ATOM 569 N N . ASP A 1 78 ? 2.046 -13.466 16.765 1.00 95.56 78 ASP A N 1
ATOM 570 C CA . ASP A 1 78 ? 2.796 -14.445 15.967 1.00 95.56 78 ASP A CA 1
ATOM 571 C C . ASP A 1 78 ? 1.903 -15.264 15.003 1.00 95.56 78 ASP A C 1
ATOM 573 O O . ASP A 1 78 ? 2.427 -16.024 14.188 1.00 95.56 78 ASP A O 1
ATOM 577 N N . ASP A 1 79 ? 0.572 -15.099 15.040 1.00 98.38 79 ASP A N 1
ATOM 578 C CA . ASP A 1 79 ? -0.345 -15.636 14.023 1.00 98.38 79 ASP A CA 1
ATOM 579 C C . ASP A 1 79 ? -0.064 -14.929 12.682 1.00 98.38 79 ASP A C 1
ATOM 581 O O . ASP A 1 79 ? -0.184 -13.697 12.618 1.00 98.38 79 ASP A O 1
ATOM 585 N N . PRO A 1 80 ? 0.273 -15.656 11.595 1.00 98.56 80 PRO A N 1
ATOM 586 C CA . PRO A 1 80 ? 0.552 -15.047 10.298 1.00 98.56 80 PRO A CA 1
ATOM 587 C C . PRO A 1 80 ? -0.611 -14.252 9.694 1.00 98.56 80 PRO A C 1
ATOM 589 O O . PRO A 1 80 ? -0.387 -13.424 8.809 1.00 98.56 80 PRO A O 1
ATOM 592 N N . THR A 1 81 ? -1.840 -14.470 10.163 1.00 98.75 81 THR A N 1
ATOM 593 C CA . THR A 1 81 ? -3.048 -13.735 9.763 1.00 98.75 81 THR A CA 1
ATOM 594 C C . THR A 1 81 ? -3.376 -12.551 10.686 1.00 98.75 81 THR A C 1
ATOM 596 O O . THR A 1 81 ? -4.368 -11.854 10.459 1.00 98.75 81 THR A O 1
ATOM 599 N N . SER A 1 82 ? -2.565 -12.289 11.718 1.00 98.88 82 SER A N 1
ATOM 600 C CA . SER A 1 82 ? -2.711 -11.110 12.579 1.00 98.88 82 SER A CA 1
ATOM 601 C C . SER A 1 82 ? -2.249 -9.824 11.888 1.00 98.88 82 SER A C 1
ATOM 603 O O . SER A 1 82 ? -1.383 -9.816 11.005 1.00 98.88 82 SER A O 1
ATOM 605 N N . TRP A 1 83 ? -2.791 -8.692 12.343 1.00 98.81 83 TRP A N 1
ATOM 606 C CA . TRP A 1 83 ? -2.383 -7.366 11.873 1.00 98.81 83 TRP A CA 1
ATOM 607 C C . TRP A 1 83 ? -0.902 -7.097 12.162 1.00 98.81 83 TRP A C 1
ATOM 609 O O . TRP A 1 83 ? -0.184 -6.551 11.322 1.00 98.81 83 TRP A O 1
ATOM 619 N N . TYR A 1 84 ? -0.433 -7.501 13.345 1.00 98.25 84 TYR A N 1
ATOM 620 C CA . TYR A 1 84 ? 0.924 -7.225 13.810 1.00 98.25 84 TYR A CA 1
ATOM 621 C C . TYR A 1 84 ? 1.976 -8.054 13.076 1.00 98.25 84 TYR A C 1
ATOM 623 O O . TYR A 1 84 ? 2.989 -7.485 12.660 1.00 98.25 84 TYR A O 1
ATOM 631 N N . PHE A 1 85 ? 1.726 -9.347 12.837 1.00 98.69 85 PHE A N 1
ATOM 632 C CA . PHE A 1 85 ? 2.629 -10.178 12.043 1.00 98.69 85 PHE A CA 1
ATOM 633 C C . PHE A 1 85 ? 2.782 -9.613 10.630 1.00 98.69 85 PHE A C 1
ATOM 635 O O . PHE A 1 85 ? 3.900 -9.385 10.164 1.00 98.69 85 PHE A O 1
ATOM 642 N N . GLN A 1 86 ? 1.661 -9.317 9.966 1.00 98.75 86 GLN A N 1
ATOM 643 C CA . GLN A 1 86 ? 1.658 -8.774 8.610 1.00 98.75 86 GLN A CA 1
ATOM 644 C C . GLN A 1 86 ? 2.342 -7.403 8.525 1.00 98.75 86 GLN A C 1
ATOM 646 O O . GLN A 1 86 ? 3.173 -7.178 7.644 1.00 98.75 86 GLN A O 1
ATOM 651 N N . ALA A 1 87 ? 2.074 -6.494 9.466 1.00 98.56 87 ALA A N 1
ATOM 652 C CA . ALA A 1 87 ? 2.771 -5.211 9.529 1.00 98.56 87 ALA A CA 1
ATOM 653 C C . ALA A 1 87 ? 4.292 -5.386 9.725 1.00 98.56 87 ALA A C 1
ATOM 655 O O . ALA A 1 87 ? 5.087 -4.645 9.135 1.00 98.56 87 ALA A O 1
ATOM 656 N N . ALA A 1 88 ? 4.710 -6.389 10.501 1.00 98.56 88 ALA A N 1
ATOM 657 C CA . ALA A 1 88 ? 6.114 -6.695 10.752 1.00 98.56 88 ALA A CA 1
ATOM 658 C C . ALA A 1 88 ? 6.837 -7.349 9.554 1.00 98.56 88 ALA A C 1
ATOM 660 O O . ALA A 1 88 ? 8.049 -7.141 9.413 1.00 98.56 88 ALA A O 1
ATOM 661 N N . ILE A 1 89 ? 6.124 -8.036 8.643 1.00 98.75 89 ILE A N 1
ATOM 662 C CA . ILE A 1 89 ? 6.666 -8.463 7.332 1.00 98.75 89 ILE A CA 1
ATOM 663 C C . ILE A 1 89 ? 7.237 -7.253 6.584 1.00 98.75 89 ILE A C 1
ATOM 665 O O . ILE A 1 89 ? 8.376 -7.300 6.114 1.00 98.75 89 ILE A O 1
ATOM 669 N N . HIS A 1 90 ? 6.503 -6.138 6.539 1.00 98.69 90 HIS A N 1
ATOM 670 C CA . HIS A 1 90 ? 7.022 -4.892 5.978 1.00 98.69 90 HIS A CA 1
ATOM 671 C C . HIS A 1 90 ? 8.192 -4.347 6.812 1.00 98.69 90 HIS A C 1
ATOM 673 O O . HIS A 1 90 ? 9.280 -4.107 6.284 1.00 98.69 90 HIS A O 1
ATOM 679 N N . GLY A 1 91 ? 8.029 -4.210 8.126 1.00 97.50 91 GLY A N 1
ATOM 680 C CA . GLY A 1 91 ? 9.165 -3.925 8.995 1.00 97.50 91 GLY A CA 1
ATOM 681 C C . GLY A 1 91 ? 8.809 -3.798 10.466 1.00 97.50 91 GLY A C 1
ATOM 682 O O . GLY A 1 91 ? 7.674 -3.501 10.823 1.00 97.50 91 GLY A O 1
ATOM 683 N N . THR A 1 92 ? 9.812 -3.988 11.322 1.00 96.38 92 THR A N 1
ATOM 684 C CA . THR A 1 92 ? 9.664 -3.914 12.779 1.00 96.38 92 THR A CA 1
ATOM 685 C C . THR A 1 92 ? 10.968 -3.545 13.488 1.00 96.38 92 THR A C 1
ATOM 687 O O . THR A 1 92 ? 12.069 -3.930 13.075 1.00 96.38 92 THR A O 1
ATOM 690 N N . PHE A 1 93 ? 10.849 -2.821 14.603 1.00 94.62 93 PHE A N 1
ATOM 691 C CA . PHE A 1 93 ? 11.950 -2.572 15.539 1.00 94.62 93 PHE A CA 1
ATOM 692 C C . PHE A 1 93 ? 12.206 -3.739 16.512 1.00 94.62 93 PHE A C 1
ATOM 694 O O . PHE A 1 93 ? 13.212 -3.704 17.216 1.00 94.62 93 PHE A O 1
ATOM 701 N N . VAL A 1 94 ? 11.356 -4.776 16.548 1.00 94.25 94 VAL A N 1
ATOM 702 C CA . VAL A 1 94 ? 11.525 -5.941 17.441 1.00 94.25 94 VAL A CA 1
ATOM 703 C C . VAL A 1 94 ? 12.840 -6.676 17.146 1.00 94.25 94 VAL A C 1
ATOM 705 O O . VAL A 1 94 ? 13.214 -6.858 15.983 1.00 94.25 94 VAL A O 1
ATOM 708 N N . ARG A 1 95 ? 13.571 -7.065 18.198 1.00 94.25 95 ARG A N 1
ATOM 709 C CA . ARG A 1 95 ? 14.856 -7.780 18.128 1.00 94.25 95 ARG A CA 1
ATOM 710 C C . ARG A 1 95 ? 14.896 -8.894 19.194 1.00 94.25 95 ARG A C 1
ATOM 712 O O . ARG A 1 95 ? 14.609 -8.582 20.347 1.00 94.25 95 ARG A O 1
ATOM 719 N N . PRO A 1 9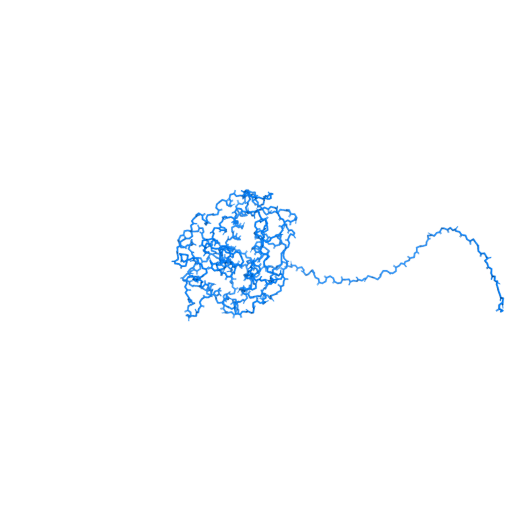6 ? 15.296 -10.138 18.853 1.00 93.00 96 PRO A N 1
ATOM 720 C CA . PRO A 1 96 ? 15.502 -10.640 17.490 1.00 93.00 96 PRO A CA 1
ATOM 721 C C . PRO A 1 96 ? 14.203 -10.553 16.672 1.00 93.00 96 PRO A C 1
ATOM 723 O O . PRO A 1 96 ? 13.112 -10.596 17.228 1.00 93.00 96 PRO A O 1
ATOM 726 N N . ALA A 1 97 ? 14.319 -10.356 15.360 1.00 91.75 97 ALA A N 1
ATOM 727 C CA . ALA A 1 97 ? 13.153 -10.355 14.480 1.00 91.75 97 ALA A CA 1
ATOM 728 C C . ALA A 1 97 ? 12.819 -11.796 14.067 1.00 91.75 97 ALA A C 1
ATOM 730 O O . ALA A 1 97 ? 13.735 -12.586 13.831 1.00 91.75 97 ALA A O 1
ATOM 731 N N . HIS A 1 98 ? 11.530 -12.119 13.935 1.00 95.62 98 HIS A N 1
ATOM 732 C CA . HIS A 1 98 ? 11.095 -13.347 13.270 1.00 95.62 98 HIS A CA 1
ATOM 733 C C . HIS A 1 98 ? 11.670 -13.399 11.835 1.00 95.62 98 HIS A C 1
ATOM 735 O O . HIS A 1 98 ? 11.749 -12.344 11.195 1.00 95.62 98 HIS A O 1
ATOM 741 N N . PRO A 1 99 ? 12.052 -14.574 11.289 1.00 96.19 99 PRO A N 1
ATOM 742 C CA . PRO A 1 99 ? 12.665 -14.672 9.959 1.00 96.19 99 PRO A CA 1
ATOM 743 C C . PRO A 1 99 ? 11.849 -14.029 8.830 1.00 96.19 99 PRO A C 1
ATOM 745 O O . PRO A 1 99 ? 12.424 -13.481 7.896 1.00 96.19 99 PRO A O 1
ATOM 748 N N . SER A 1 100 ? 10.518 -14.044 8.940 1.00 97.44 100 SER A N 1
ATOM 749 C CA . SER A 1 100 ? 9.603 -13.460 7.948 1.00 97.44 100 SER A CA 1
ATOM 750 C C . SER A 1 100 ? 9.381 -11.949 8.091 1.00 97.44 100 SER A C 1
ATOM 752 O O . SER A 1 100 ? 8.629 -11.370 7.312 1.00 97.44 100 SER A O 1
ATOM 754 N N . TRP A 1 101 ? 9.988 -11.295 9.084 1.00 98.19 101 TRP A N 1
ATOM 755 C CA . TRP A 1 101 ? 9.853 -9.853 9.313 1.00 98.19 101 TRP A CA 1
ATOM 756 C C . TRP A 1 101 ? 10.988 -9.060 8.655 1.00 98.19 101 TRP A C 1
ATOM 758 O O . TRP A 1 101 ? 12.065 -9.597 8.401 1.00 98.19 101 TRP A O 1
ATOM 768 N N . ASN A 1 102 ? 10.769 -7.761 8.416 1.00 98.12 102 ASN A N 1
ATOM 769 C CA . ASN A 1 102 ? 11.717 -6.861 7.733 1.00 98.12 102 ASN A CA 1
ATOM 770 C C . ASN A 1 102 ? 12.059 -7.264 6.280 1.00 98.12 102 ASN A C 1
ATOM 772 O O . ASN A 1 102 ? 13.181 -7.056 5.822 1.00 98.12 102 ASN A O 1
ATOM 776 N N . GLN A 1 103 ? 11.085 -7.804 5.545 1.00 98.12 103 GLN A N 1
ATOM 777 C CA . GLN A 1 103 ? 11.252 -8.335 4.185 1.00 98.12 103 GLN A CA 1
ATOM 778 C C . GLN A 1 103 ? 10.835 -7.361 3.066 1.00 98.12 103 GLN A C 1
ATOM 780 O O . GLN A 1 103 ? 10.984 -7.703 1.889 1.00 98.12 103 GLN A O 1
ATOM 785 N N . CYS A 1 104 ? 10.326 -6.159 3.393 1.00 98.31 104 CYS A N 1
ATOM 786 C CA . CYS A 1 104 ? 9.934 -5.163 2.383 1.00 98.31 104 CYS A CA 1
ATOM 787 C C . CYS A 1 104 ? 11.054 -4.861 1.394 1.00 98.31 104 CYS A C 1
ATOM 789 O O . CYS A 1 104 ? 12.213 -4.826 1.774 1.00 98.31 104 CYS A O 1
ATOM 791 N N . GLN A 1 105 ? 10.721 -4.603 0.132 1.00 98.50 105 GLN A N 1
ATOM 792 C CA . GLN A 1 105 ? 11.715 -4.226 -0.872 1.00 98.50 105 GLN A CA 1
ATOM 793 C C . GLN A 1 105 ? 11.604 -2.736 -1.163 1.00 98.50 105 GLN A C 1
ATOM 795 O O . GLN A 1 105 ? 10.566 -2.267 -1.628 1.00 98.50 105 GLN A O 1
ATOM 800 N N . HIS A 1 106 ? 12.683 -2.000 -0.914 1.00 97.94 106 HIS A N 1
ATOM 801 C CA . HIS A 1 106 ? 12.779 -0.572 -1.199 1.00 97.94 106 HIS A CA 1
ATOM 802 C C . HIS A 1 106 ? 14.044 -0.251 -1.991 1.00 97.94 106 HIS A C 1
ATOM 804 O O . HIS A 1 106 ? 15.085 -0.902 -1.848 1.00 97.94 106 HIS A O 1
ATOM 810 N N . GLN A 1 107 ? 13.981 0.828 -2.768 1.00 96.44 107 GLN A N 1
ATOM 811 C CA . GLN A 1 107 ? 15.117 1.412 -3.476 1.00 96.44 107 GLN A CA 1
ATOM 812 C C . GLN A 1 107 ? 15.747 0.452 -4.502 1.00 96.44 107 GLN A C 1
ATOM 814 O O . GLN A 1 107 ? 16.966 0.437 -4.680 1.00 96.44 107 GLN A O 1
ATOM 819 N N . SER A 1 108 ? 14.914 -0.351 -5.166 1.00 96.88 108 SER A N 1
ATOM 820 C CA . SER A 1 108 ? 15.262 -1.206 -6.306 1.00 96.88 108 SER A CA 1
ATOM 821 C C . SER A 1 108 ? 14.039 -1.442 -7.191 1.00 96.88 108 SER A C 1
ATOM 823 O O . SER A 1 108 ? 12.900 -1.233 -6.772 1.00 96.88 108 SER A O 1
ATOM 825 N N . TRP A 1 109 ? 14.264 -1.999 -8.379 1.00 97.50 109 TRP A N 1
ATOM 826 C CA . TRP A 1 109 ? 13.231 -2.517 -9.280 1.00 97.50 109 TRP A CA 1
ATOM 827 C C . TRP A 1 109 ? 12.286 -3.575 -8.659 1.00 97.50 109 TRP A C 1
ATOM 829 O O . TRP A 1 109 ? 11.267 -3.902 -9.267 1.00 97.50 109 TRP A O 1
ATOM 839 N N . HIS A 1 110 ? 12.565 -4.100 -7.457 1.00 98.44 110 HIS A N 1
ATOM 840 C CA . HIS A 1 110 ? 11.668 -5.013 -6.735 1.00 98.44 110 HIS A CA 1
ATOM 841 C C . HIS A 1 110 ? 10.599 -4.285 -5.895 1.00 98.44 110 HIS A C 1
ATOM 843 O O . HIS A 1 110 ? 9.669 -4.940 -5.428 1.00 98.44 110 HIS A O 1
ATOM 849 N N . PHE A 1 111 ? 10.674 -2.953 -5.742 1.00 98.75 111 PHE A N 1
ATOM 850 C CA . PHE A 1 111 ? 9.728 -2.158 -4.943 1.00 98.75 111 PHE A CA 1
ATOM 851 C C . PHE A 1 111 ? 8.260 -2.404 -5.327 1.00 98.75 111 PHE A C 1
ATOM 853 O O . PHE A 1 111 ? 7.444 -2.727 -4.465 1.00 98.75 111 PHE A O 1
ATOM 860 N N . LEU A 1 112 ? 7.926 -2.291 -6.617 1.00 98.81 112 LEU A N 1
ATOM 861 C CA . LEU A 1 112 ? 6.550 -2.434 -7.107 1.00 98.81 112 LEU A CA 1
ATOM 862 C C . LEU A 1 112 ? 5.989 -3.863 -6.993 1.00 98.81 112 LEU A C 1
ATOM 864 O O . LEU A 1 112 ? 4.934 -4.012 -6.375 1.00 98.81 112 LEU A O 1
ATOM 868 N N . PRO A 1 113 ? 6.642 -4.922 -7.521 1.00 98.88 113 PRO A N 1
ATOM 869 C CA . PRO A 1 113 ? 6.089 -6.272 -7.431 1.00 98.88 113 PRO A CA 1
ATOM 870 C C . PRO A 1 113 ? 6.012 -6.787 -5.989 1.00 98.88 113 PRO A C 1
ATOM 872 O O . PRO A 1 113 ? 5.031 -7.445 -5.652 1.00 98.88 113 PRO A O 1
ATOM 875 N N . TRP A 1 114 ? 6.963 -6.434 -5.112 1.00 98.88 114 TRP A N 1
ATOM 876 C CA . TRP A 1 114 ? 6.884 -6.820 -3.701 1.00 98.88 114 TRP A CA 1
ATOM 877 C C . TRP A 1 114 ? 5.695 -6.161 -2.992 1.00 98.88 114 TRP A C 1
ATOM 879 O O . TRP A 1 114 ? 4.912 -6.846 -2.337 1.00 98.88 114 TRP A O 1
ATOM 889 N N . HIS A 1 115 ? 5.500 -4.847 -3.159 1.00 98.94 115 HIS A N 1
ATOM 890 C CA . HIS A 1 115 ? 4.356 -4.166 -2.544 1.00 98.94 115 HIS A CA 1
ATOM 891 C C . HIS A 1 115 ? 3.020 -4.618 -3.145 1.00 98.94 115 HIS A C 1
ATOM 893 O O . HIS A 1 115 ? 2.038 -4.700 -2.411 1.00 98.94 115 HIS A O 1
ATOM 899 N N . ARG A 1 116 ? 2.976 -4.988 -4.434 1.00 98.94 116 ARG A N 1
ATOM 900 C CA . ARG A 1 116 ? 1.804 -5.635 -5.040 1.00 98.94 116 ARG A CA 1
ATOM 901 C C . ARG A 1 116 ? 1.477 -6.963 -4.356 1.00 98.94 116 ARG A C 1
ATOM 903 O O . ARG A 1 116 ? 0.335 -7.143 -3.948 1.00 98.94 116 ARG A O 1
ATOM 910 N N . MET A 1 117 ? 2.460 -7.854 -4.181 1.00 98.88 117 MET A N 1
ATOM 911 C CA . MET A 1 117 ? 2.274 -9.111 -3.438 1.00 98.88 117 MET A CA 1
ATOM 912 C C . MET A 1 117 ? 1.784 -8.844 -2.009 1.00 98.88 117 MET A C 1
ATOM 914 O O . MET A 1 117 ? 0.830 -9.473 -1.562 1.00 98.88 117 MET A O 1
ATOM 918 N N . PHE A 1 118 ? 2.395 -7.886 -1.308 1.00 98.94 118 PHE A N 1
ATOM 919 C CA . PHE A 1 118 ? 2.041 -7.570 0.075 1.00 98.94 118 PHE A CA 1
ATOM 920 C C . PHE A 1 118 ? 0.607 -7.033 0.213 1.00 98.94 118 PHE A C 1
ATOM 922 O O . PHE A 1 118 ? -0.144 -7.519 1.055 1.00 98.94 118 PHE A O 1
ATOM 929 N N . VAL A 1 119 ? 0.182 -6.096 -0.646 1.00 98.88 119 VAL A N 1
ATOM 930 C CA . VAL A 1 119 ? -1.209 -5.601 -0.655 1.00 98.88 119 VAL A CA 1
ATOM 931 C C . VAL A 1 119 ? -2.185 -6.697 -1.092 1.00 98.88 119 VAL A C 1
ATOM 933 O O . VAL A 1 119 ? -3.261 -6.792 -0.515 1.00 98.88 119 VAL A O 1
ATOM 936 N N . TYR A 1 120 ? -1.823 -7.544 -2.061 1.00 98.88 120 TYR A N 1
ATOM 937 C CA . TYR A 1 120 ? -2.653 -8.668 -2.513 1.00 98.88 120 TYR A CA 1
ATOM 938 C C . TYR A 1 120 ? -2.940 -9.677 -1.390 1.00 98.88 120 TYR A C 1
ATOM 940 O O . TYR A 1 120 ? -4.097 -10.019 -1.152 1.00 98.88 120 TYR A O 1
ATOM 948 N N . PHE A 1 121 ? -1.913 -10.122 -0.665 1.00 98.88 121 PHE A N 1
ATOM 949 C CA . PHE A 1 121 ? -2.099 -11.066 0.438 1.00 98.88 121 PHE A CA 1
ATOM 950 C C . PHE A 1 121 ? -2.781 -10.426 1.654 1.00 98.88 121 PHE A C 1
ATOM 952 O O . PHE A 1 121 ? -3.704 -11.023 2.205 1.00 98.88 121 PHE A O 1
ATOM 959 N N . MET A 1 122 ? -2.435 -9.180 2.006 1.00 98.88 122 MET A N 1
ATOM 960 C CA . MET A 1 122 ? -3.171 -8.418 3.023 1.00 98.88 122 MET A CA 1
ATOM 961 C C . MET A 1 122 ? -4.659 -8.298 2.674 1.00 98.88 122 MET A C 1
ATOM 963 O O . MET A 1 122 ? -5.508 -8.514 3.529 1.00 98.88 122 MET A O 1
ATOM 967 N N . GLU A 1 123 ? -4.997 -7.985 1.421 1.00 98.88 123 GLU A N 1
ATOM 968 C CA . GLU A 1 123 ? -6.388 -7.890 0.974 1.00 98.88 123 GLU A CA 1
ATOM 969 C C . GLU A 1 123 ? -7.147 -9.208 1.154 1.00 98.88 123 GLU A C 1
ATOM 971 O O . GLU A 1 123 ? -8.293 -9.177 1.594 1.00 98.88 123 GLU A O 1
ATOM 976 N N . ARG A 1 124 ? -6.517 -10.356 0.879 1.00 98.81 124 ARG A N 1
ATOM 977 C CA . ARG A 1 124 ? -7.129 -11.677 1.100 1.00 98.81 124 ARG A CA 1
ATOM 978 C C . ARG A 1 124 ? -7.370 -11.963 2.582 1.00 98.81 124 ARG A C 1
ATOM 980 O O . ARG A 1 124 ? -8.471 -12.376 2.938 1.00 98.81 124 ARG A O 1
ATOM 987 N N . ILE A 1 125 ? -6.388 -11.690 3.445 1.00 98.94 125 ILE A N 1
ATOM 988 C CA . ILE A 1 125 ? -6.514 -11.873 4.903 1.00 98.94 125 ILE A CA 1
ATOM 989 C C . ILE A 1 125 ? -7.602 -10.951 5.471 1.00 98.94 125 ILE A C 1
ATOM 991 O O . ILE A 1 125 ? -8.456 -11.394 6.238 1.00 98.94 125 ILE A O 1
ATOM 995 N N . VAL A 1 126 ? -7.620 -9.682 5.050 1.00 98.88 126 VAL A N 1
ATOM 996 C CA . VAL A 1 126 ? -8.661 -8.719 5.434 1.00 98.88 126 VAL A CA 1
ATOM 997 C C . VAL A 1 126 ? -10.028 -9.169 4.927 1.00 98.88 126 VAL A C 1
ATOM 999 O O . VAL A 1 126 ? -10.986 -9.092 5.683 1.00 98.88 126 VAL A O 1
ATOM 1002 N N . ARG A 1 127 ? -10.143 -9.682 3.696 1.00 98.56 127 ARG A N 1
ATOM 1003 C CA . ARG A 1 127 ? -11.410 -10.203 3.156 1.00 98.56 127 ARG A CA 1
ATOM 1004 C C . ARG A 1 127 ? -11.929 -11.401 3.957 1.00 98.56 127 ARG A C 1
ATOM 1006 O O . ARG A 1 127 ? -13.125 -11.461 4.224 1.00 98.56 127 ARG A O 1
ATOM 1013 N N . ALA A 1 128 ? -11.052 -12.307 4.395 1.00 98.69 128 ALA A N 1
ATOM 1014 C CA . ALA A 1 128 ? -11.428 -13.399 5.297 1.00 98.69 128 ALA A CA 1
ATOM 1015 C C . ALA A 1 128 ? -11.944 -12.865 6.648 1.00 98.69 128 ALA A C 1
ATOM 1017 O O . ALA A 1 128 ? -13.052 -13.204 7.060 1.00 98.69 128 ALA A O 1
ATOM 1018 N N . ALA A 1 129 ? -11.221 -11.921 7.261 1.00 98.81 129 ALA A N 1
ATOM 1019 C CA . ALA A 1 129 ? -11.669 -11.246 8.480 1.00 98.81 129 ALA A CA 1
ATOM 1020 C C . ALA A 1 129 ? -12.972 -10.435 8.281 1.00 98.81 129 ALA A C 1
ATOM 1022 O O . ALA A 1 129 ? -13.752 -10.2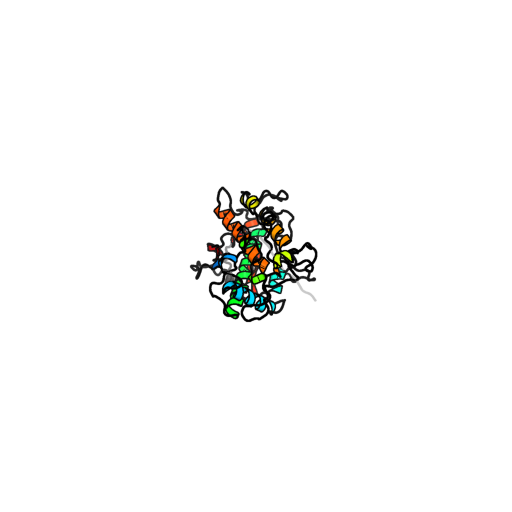87 9.218 1.00 98.81 129 ALA A O 1
ATOM 1023 N N . ILE A 1 130 ? -13.244 -9.935 7.070 1.00 98.75 130 ILE A N 1
ATOM 1024 C CA . ILE A 1 130 ? -14.501 -9.269 6.697 1.00 98.75 130 ILE A CA 1
ATOM 1025 C C . ILE A 1 130 ? -15.669 -10.254 6.641 1.00 98.75 130 ILE A C 1
ATOM 1027 O O . ILE A 1 130 ? -16.747 -9.923 7.134 1.00 98.75 130 ILE A O 1
ATOM 1031 N N . ALA A 1 131 ? -15.459 -11.459 6.110 1.00 98.38 131 ALA A N 1
ATOM 1032 C CA . ALA A 1 131 ? -16.461 -12.521 6.149 1.00 98.38 131 ALA A CA 1
ATOM 1033 C C . ALA A 1 131 ? -16.772 -12.949 7.598 1.00 98.38 131 ALA A C 1
ATOM 1035 O O . ALA A 1 131 ? -17.938 -13.113 7.950 1.00 98.38 131 ALA A O 1
ATOM 1036 N N . GLU A 1 132 ? -15.756 -13.037 8.468 1.00 98.25 132 GLU A N 1
ATOM 1037 C CA . GLU A 1 132 ? -15.926 -13.333 9.903 1.00 98.25 132 GLU A CA 1
ATOM 1038 C C . GLU A 1 132 ? -16.775 -12.279 10.646 1.00 98.25 132 GLU A C 1
ATOM 1040 O O . GLU A 1 132 ? -17.545 -12.637 11.537 1.00 98.25 132 GLU A O 1
ATOM 1045 N N . VAL A 1 133 ? -16.678 -10.992 10.278 1.00 97.56 133 VAL A N 1
ATOM 1046 C CA . VAL A 1 133 ? -17.482 -9.900 10.878 1.00 97.56 133 VAL A CA 1
ATOM 1047 C C . VAL A 1 133 ? -18.768 -9.566 10.104 1.00 97.56 133 VAL A C 1
ATOM 1049 O O . VAL A 1 133 ? -19.446 -8.600 10.454 1.00 97.56 133 VAL A O 1
ATOM 1052 N N . GLY A 1 134 ? -19.122 -10.340 9.071 1.00 96.81 134 GLY A N 1
ATOM 1053 C CA . GLY A 1 134 ? -20.369 -10.180 8.311 1.00 96.81 134 GLY A CA 1
ATOM 1054 C C . GLY A 1 134 ? -20.420 -8.971 7.365 1.00 96.81 134 GLY A C 1
ATOM 1055 O O . GLY A 1 134 ? -21.482 -8.368 7.205 1.00 96.81 134 GLY A O 1
ATOM 1056 N N . GLY A 1 135 ? -19.289 -8.579 6.770 1.00 96.25 135 GLY A N 1
ATOM 1057 C CA . GLY A 1 135 ? -19.236 -7.548 5.725 1.00 96.25 135 GLY A CA 1
ATOM 1058 C C . GLY A 1 135 ? -19.492 -8.082 4.300 1.00 96.25 135 GLY A C 1
ATOM 1059 O O . GLY A 1 135 ? -19.924 -9.219 4.138 1.00 96.25 135 GLY A O 1
ATOM 1060 N N . PRO A 1 136 ? -19.267 -7.265 3.250 1.00 96.06 136 PRO A N 1
ATOM 1061 C CA . PRO A 1 136 ? -19.652 -7.614 1.879 1.00 96.06 136 PRO A CA 1
ATOM 1062 C C . PRO A 1 136 ? -18.726 -8.652 1.220 1.00 96.06 136 PRO A C 1
ATOM 1064 O O . PRO A 1 136 ? -17.504 -8.505 1.243 1.00 96.06 136 PRO A O 1
ATOM 1067 N N . ASP A 1 137 ? -19.314 -9.644 0.541 1.00 93.94 137 ASP A N 1
ATOM 1068 C CA . ASP A 1 137 ? -18.589 -10.733 -0.141 1.00 93.94 137 ASP A CA 1
ATOM 1069 C C . ASP A 1 137 ? -17.681 -10.249 -1.293 1.00 93.94 137 ASP A C 1
ATOM 1071 O O . ASP A 1 137 ? -16.648 -10.857 -1.575 1.00 93.94 137 ASP A O 1
ATOM 1075 N N . ASP A 1 138 ? -18.032 -9.134 -1.952 1.00 95.06 138 ASP A N 1
ATOM 1076 C CA . ASP A 1 138 ? -17.246 -8.528 -3.042 1.00 95.06 138 ASP A CA 1
ATOM 1077 C C . ASP A 1 138 ? -16.150 -7.564 -2.545 1.00 95.06 138 ASP A C 1
ATOM 1079 O O . ASP A 1 138 ? -15.600 -6.786 -3.332 1.00 95.06 138 ASP A O 1
ATOM 1083 N N . TRP A 1 139 ? -15.833 -7.570 -1.242 1.00 97.62 139 TRP A N 1
ATOM 1084 C CA . TRP A 1 139 ? -14.893 -6.607 -0.677 1.00 97.62 139 TRP A CA 1
ATOM 1085 C C . TRP A 1 139 ? -13.511 -6.690 -1.333 1.00 97.62 139 TRP A C 1
ATOM 1087 O O . TRP A 1 139 ? -12.840 -7.724 -1.322 1.00 97.62 139 TRP A O 1
ATOM 1097 N N . ALA A 1 140 ? -13.055 -5.552 -1.844 1.00 97.88 140 ALA A N 1
ATOM 1098 C CA . ALA A 1 140 ? -11.719 -5.357 -2.378 1.00 97.88 140 ALA A CA 1
ATOM 1099 C C . ALA A 1 140 ? -11.083 -4.139 -1.706 1.00 97.88 140 ALA A C 1
ATOM 1101 O O . ALA A 1 140 ? -11.784 -3.175 -1.384 1.00 97.88 140 ALA A O 1
ATOM 1102 N N . MET A 1 141 ? -9.761 -4.165 -1.525 1.00 98.31 141 MET A N 1
ATOM 1103 C CA . MET A 1 141 ? -9.022 -3.102 -0.835 1.00 98.31 141 MET A CA 1
ATOM 1104 C C . MET A 1 141 ? -9.248 -1.757 -1.548 1.00 98.31 141 MET A C 1
ATOM 1106 O O . MET A 1 141 ? -8.832 -1.611 -2.703 1.00 98.31 141 MET A O 1
ATOM 1110 N N . PRO A 1 142 ? -9.871 -0.750 -0.904 1.00 98.25 142 PRO A N 1
ATOM 1111 C CA . PRO A 1 142 ? -10.006 0.566 -1.512 1.00 98.25 142 PRO A CA 1
ATOM 1112 C C . PRO A 1 142 ? -8.629 1.177 -1.792 1.00 98.25 142 PRO A C 1
ATOM 1114 O O . PRO A 1 142 ? -7.651 0.880 -1.105 1.00 98.25 142 PRO A O 1
ATOM 1117 N N . TYR A 1 143 ? -8.540 2.077 -2.766 1.00 98.69 143 TYR A N 1
ATOM 1118 C CA . TYR A 1 143 ? -7.335 2.883 -2.973 1.00 98.69 143 TYR A CA 1
ATOM 1119 C C . TYR A 1 143 ? -7.603 4.344 -2.617 1.00 98.69 143 TYR A C 1
ATOM 1121 O O . TYR A 1 143 ? -8.703 4.857 -2.808 1.00 98.69 143 TYR A O 1
ATOM 1129 N N . TRP A 1 144 ? -6.591 5.035 -2.094 1.00 98.44 144 TRP A N 1
ATOM 1130 C CA . TRP A 1 144 ? -6.696 6.461 -1.787 1.00 98.44 144 TRP A CA 1
ATOM 1131 C C . TRP A 1 144 ? -6.151 7.307 -2.937 1.00 98.44 144 TRP A C 1
ATOM 1133 O O . TRP A 1 144 ? -4.939 7.447 -3.112 1.00 98.44 144 TRP A O 1
ATOM 1143 N N . ASN A 1 145 ? -7.053 7.894 -3.721 1.00 97.00 145 ASN A N 1
ATOM 1144 C CA . ASN A 1 145 ? -6.733 8.681 -4.909 1.00 97.00 145 ASN A CA 1
ATOM 1145 C C . ASN A 1 145 ? -6.384 10.149 -4.603 1.00 97.00 145 ASN A C 1
ATOM 1147 O O . ASN A 1 145 ? -6.984 11.078 -5.133 1.00 97.00 145 ASN A O 1
ATOM 1151 N N . TYR A 1 146 ? -5.364 10.381 -3.782 1.00 95.81 146 TYR A N 1
ATOM 1152 C CA . TYR A 1 146 ? -4.910 11.721 -3.369 1.00 95.81 146 TYR A CA 1
ATOM 1153 C C . TYR A 1 146 ? -4.444 12.665 -4.507 1.00 95.81 146 TYR A C 1
ATOM 1155 O O . TYR A 1 146 ? -3.957 13.762 -4.237 1.00 95.81 146 TYR A O 1
ATOM 1163 N N . ALA A 1 147 ? -4.548 12.248 -5.773 1.00 89.69 147 ALA A N 1
ATOM 1164 C CA . ALA A 1 147 ? -4.328 13.086 -6.950 1.00 89.69 147 ALA A CA 1
ATOM 1165 C C . ALA A 1 147 ? -5.575 13.901 -7.357 1.00 89.69 147 ALA A C 1
ATOM 1167 O O . ALA A 1 147 ? -5.443 14.864 -8.112 1.00 89.69 147 ALA A O 1
ATOM 1168 N N . THR A 1 148 ? -6.774 13.543 -6.883 1.00 90.12 148 THR A N 1
ATOM 1169 C CA . THR A 1 148 ? -7.983 14.356 -7.093 1.00 90.12 148 THR A CA 1
ATOM 1170 C C . THR A 1 148 ? -8.009 15.567 -6.151 1.00 90.12 148 THR A C 1
ATOM 1172 O O . THR A 1 148 ? -7.460 15.477 -5.050 1.00 90.12 148 THR A O 1
ATOM 1175 N N . PRO A 1 149 ? -8.690 16.672 -6.519 1.00 87.31 149 PRO A N 1
ATOM 1176 C CA . PRO A 1 149 ? -8.922 17.808 -5.622 1.00 87.31 149 PRO A CA 1
ATOM 1177 C C . PRO A 1 149 ? -9.656 17.432 -4.325 1.00 87.31 149 PRO A C 1
ATOM 1179 O O . PRO A 1 149 ? -10.150 16.310 -4.176 1.00 87.31 149 PRO A O 1
ATOM 1182 N N . PHE A 1 150 ? -9.782 18.400 -3.412 1.00 91.88 150 PHE A N 1
ATOM 1183 C CA . PHE A 1 150 ? -10.625 18.289 -2.221 1.00 91.88 150 PHE A CA 1
ATOM 1184 C C . PHE A 1 150 ? -12.009 17.673 -2.543 1.00 91.88 150 PHE A C 1
ATOM 1186 O O . PHE A 1 150 ? -12.665 18.119 -3.488 1.00 91.88 150 PHE A O 1
ATOM 1193 N N . PRO A 1 151 ? -12.486 16.685 -1.760 1.00 93.06 151 PRO A N 1
ATOM 1194 C CA . PRO A 1 151 ? -11.886 16.179 -0.523 1.00 93.06 151 PRO A CA 1
ATOM 1195 C C . PRO A 1 151 ? -10.871 15.037 -0.716 1.00 93.06 151 PRO A C 1
ATOM 1197 O O . PRO A 1 151 ? -10.269 14.607 0.267 1.00 93.06 151 PRO A O 1
ATOM 1200 N N . GLY A 1 152 ? -10.653 14.544 -1.941 1.00 94.31 152 GLY A N 1
ATOM 1201 C CA . GLY A 1 152 ? -9.892 13.313 -2.202 1.00 94.31 152 GLY A CA 1
ATOM 1202 C C . GLY A 1 152 ? -8.407 13.368 -1.818 1.00 94.31 152 GLY A C 1
ATOM 1203 O O . GLY A 1 152 ? -7.816 12.366 -1.414 1.00 94.31 152 GLY A O 1
ATOM 1204 N N . SER A 1 153 ? -7.830 14.566 -1.849 1.00 95.56 153 SER A N 1
ATOM 1205 C CA . SER A 1 153 ? -6.504 14.928 -1.330 1.00 95.56 153 SER A CA 1
ATOM 1206 C C . SER A 1 153 ? -6.368 14.831 0.202 1.00 95.56 153 SER A C 1
ATOM 1208 O O . SER A 1 153 ? -5.248 14.871 0.712 1.00 95.56 153 SER A O 1
ATOM 1210 N N . THR A 1 154 ? -7.466 14.711 0.957 1.00 97.31 154 THR A N 1
ATOM 1211 C CA . THR A 1 154 ? -7.470 14.619 2.431 1.00 97.31 154 THR A CA 1
ATOM 1212 C C . THR A 1 154 ? -7.516 13.163 2.911 1.00 97.31 154 THR A C 1
ATOM 1214 O O . THR A 1 154 ? -7.924 12.261 2.173 1.00 97.31 154 THR A O 1
ATOM 1217 N N . LEU A 1 155 ? -7.121 12.918 4.168 1.00 97.56 155 LEU A N 1
ATOM 1218 C CA . LEU A 1 155 ? -7.281 11.603 4.802 1.00 97.56 155 LEU A CA 1
ATOM 1219 C C . LEU A 1 155 ? -8.774 11.200 4.790 1.00 97.56 155 LEU A C 1
ATOM 1221 O O . LEU A 1 155 ? -9.606 12.013 5.216 1.00 97.56 155 LEU A O 1
ATOM 1225 N N . PRO A 1 156 ? -9.150 9.983 4.346 1.00 97.50 156 PRO A N 1
ATOM 1226 C CA . PRO A 1 156 ? -10.554 9.587 4.258 1.00 97.50 156 PRO A CA 1
ATOM 1227 C C . PRO A 1 156 ? -11.255 9.651 5.618 1.00 97.50 156 PRO A C 1
ATOM 1229 O O . PRO A 1 156 ? -10.677 9.295 6.645 1.00 97.50 156 PRO A O 1
ATOM 1232 N N . MET A 1 157 ? -12.508 10.112 5.633 1.00 96.56 157 MET A N 1
ATOM 1233 C CA . MET A 1 157 ? -13.255 10.404 6.868 1.00 96.56 157 MET A CA 1
ATOM 1234 C C . MET A 1 157 ? -13.329 9.218 7.850 1.00 96.56 157 MET A C 1
ATOM 1236 O O . MET A 1 157 ? -13.210 9.431 9.055 1.00 96.56 157 MET A O 1
ATOM 1240 N N . ALA A 1 158 ? -13.429 7.980 7.349 1.00 97.50 158 ALA A N 1
ATOM 1241 C CA . ALA A 1 158 ? -13.389 6.745 8.144 1.00 97.50 158 ALA A CA 1
ATOM 1242 C C . ALA A 1 158 ? -12.142 6.615 9.047 1.00 97.50 158 ALA A C 1
ATOM 1244 O O . ALA A 1 158 ? -12.184 5.944 10.069 1.00 97.50 158 ALA A O 1
ATOM 1245 N N . PHE A 1 159 ? -11.031 7.274 8.707 1.00 98.06 159 PHE A N 1
ATOM 1246 C CA . PHE A 1 159 ? -9.772 7.237 9.461 1.00 98.06 159 PHE A CA 1
ATOM 1247 C C . PHE A 1 159 ? -9.642 8.416 10.445 1.00 98.06 159 PHE A C 1
ATOM 1249 O O . PHE A 1 159 ? -8.656 8.498 11.181 1.00 98.06 159 PHE A O 1
ATOM 1256 N N . ARG A 1 160 ? -10.620 9.337 10.460 1.00 96.75 160 ARG A N 1
ATOM 1257 C CA . ARG A 1 160 ? -10.643 10.572 11.268 1.00 96.75 160 ARG A CA 1
ATOM 1258 C C . ARG A 1 160 ? -11.702 10.598 12.373 1.00 96.75 160 ARG A C 1
ATOM 1260 O O . ARG A 1 160 ? -11.632 11.467 13.234 1.00 96.75 160 ARG A O 1
ATOM 1267 N N . VAL A 1 161 ? -12.656 9.667 12.376 1.00 96.69 161 VAL A N 1
ATOM 1268 C CA . VAL A 1 161 ? -13.731 9.594 13.383 1.00 96.69 161 VAL A CA 1
ATOM 1269 C C . VAL A 1 161 ? -13.415 8.547 14.463 1.00 96.69 161 VAL A C 1
ATOM 1271 O O . VAL A 1 161 ? -12.956 7.463 14.112 1.00 96.69 161 VAL A O 1
ATOM 1274 N N . PRO A 1 162 ? -13.646 8.817 15.764 1.00 97.75 162 PRO A N 1
ATOM 1275 C CA . PRO A 1 162 ? -13.189 7.944 16.852 1.00 97.75 162 PRO A CA 1
ATOM 1276 C C . PRO A 1 162 ? -13.976 6.637 17.013 1.00 97.75 162 PRO A C 1
ATOM 1278 O O . PRO A 1 162 ? -13.470 5.700 17.632 1.00 97.75 162 PRO A O 1
ATOM 1281 N N . THR A 1 163 ? -15.191 6.562 16.470 1.00 98.19 163 THR A N 1
ATOM 1282 C CA . THR A 1 163 ? -16.109 5.431 16.651 1.00 98.19 163 THR A CA 1
ATOM 1283 C C . THR A 1 163 ? -16.711 4.952 15.334 1.00 98.19 163 THR A C 1
ATOM 1285 O O . THR A 1 163 ? -16.874 5.727 14.384 1.00 98.19 163 THR A O 1
ATOM 1288 N N . LEU A 1 164 ? -17.071 3.671 15.299 1.00 98.12 164 LEU A N 1
ATOM 1289 C CA . LEU A 1 164 ? -17.917 3.068 14.268 1.00 98.12 164 LEU A CA 1
ATOM 1290 C C . LEU A 1 164 ? -19.380 3.554 14.411 1.00 98.12 164 LEU A C 1
ATOM 1292 O O . LEU A 1 164 ? -19.710 4.198 15.414 1.00 98.12 164 LEU A O 1
ATOM 1296 N N . PRO A 1 165 ? -20.279 3.264 13.446 1.00 96.94 165 PRO A N 1
ATOM 1297 C CA . PRO A 1 165 ? -21.695 3.648 13.530 1.00 96.94 165 PRO A CA 1
ATOM 1298 C C . PRO A 1 165 ? -22.450 3.112 14.755 1.00 96.94 165 PRO A C 1
ATOM 1300 O O . PRO A 1 165 ? -23.408 3.739 15.194 1.00 96.94 165 PRO A O 1
ATOM 1303 N N . ASP A 1 166 ? -22.009 1.989 15.330 1.00 96.44 166 ASP A N 1
ATOM 1304 C CA . ASP A 1 166 ? -22.568 1.402 16.559 1.00 96.44 166 ASP A CA 1
ATOM 1305 C C . ASP A 1 166 ? -22.019 2.027 17.861 1.00 96.44 166 ASP A C 1
ATOM 1307 O O . ASP A 1 166 ? -22.398 1.616 18.957 1.00 96.44 166 ASP A O 1
ATOM 1311 N N . GLY A 1 167 ? -21.125 3.018 17.759 1.00 97.62 167 GLY A N 1
ATOM 1312 C CA . GLY A 1 167 ? -20.477 3.675 18.896 1.00 97.62 167 GLY A CA 1
ATOM 1313 C C . GLY A 1 167 ? -19.248 2.948 19.456 1.00 97.62 167 GLY A C 1
ATOM 1314 O O . GLY A 1 167 ? -18.596 3.486 20.352 1.00 97.62 167 GLY A O 1
ATOM 1315 N N . SER A 1 168 ? -18.884 1.772 18.936 1.00 97.62 168 SER A N 1
ATOM 1316 C CA . SER A 1 168 ? -17.661 1.063 19.340 1.00 97.62 168 SER A CA 1
ATOM 1317 C C . SER A 1 168 ? -16.383 1.761 18.831 1.00 97.62 168 SER A C 1
ATOM 1319 O O . SER A 1 168 ? -16.444 2.535 17.867 1.00 97.62 168 SER A O 1
ATOM 1321 N N . PRO A 1 169 ? -15.208 1.541 19.461 1.00 98.44 169 PRO A N 1
ATOM 1322 C CA . PRO A 1 169 ? -13.954 2.174 19.049 1.00 98.44 169 PRO A CA 1
ATOM 1323 C C . PRO A 1 169 ? -13.538 1.826 17.614 1.00 98.44 169 PRO A C 1
ATOM 1325 O O . PRO A 1 169 ? -13.553 0.667 17.207 1.00 98.44 169 PRO A O 1
ATOM 1328 N N . ASN A 1 170 ? -13.101 2.829 16.855 1.00 98.56 170 ASN A N 1
ATOM 1329 C CA . ASN A 1 170 ? -12.655 2.657 15.475 1.00 98.56 170 ASN A CA 1
ATOM 1330 C C . ASN A 1 170 ? -11.151 2.334 15.382 1.00 98.56 170 ASN A C 1
ATOM 1332 O O . ASN A 1 170 ? -10.315 3.207 15.617 1.00 98.56 170 ASN A O 1
ATOM 1336 N N . ALA A 1 171 ? -10.791 1.127 14.935 1.00 98.31 171 ALA A N 1
ATOM 1337 C CA . ALA A 1 171 ? -9.390 0.725 14.744 1.00 98.31 171 ALA A CA 1
ATOM 1338 C C . ALA A 1 171 ? -8.640 1.501 13.632 1.00 98.31 171 ALA A C 1
ATOM 1340 O O . ALA A 1 171 ? -7.408 1.499 13.595 1.00 98.31 171 ALA A O 1
ATOM 1341 N N . LEU A 1 172 ? -9.350 2.215 12.747 1.00 98.44 172 LEU A N 1
ATOM 1342 C CA . LEU A 1 172 ? -8.752 3.111 11.745 1.00 98.44 172 LEU A CA 1
ATOM 1343 C C . LEU A 1 172 ? -8.374 4.490 12.322 1.00 98.44 172 LEU A C 1
ATOM 1345 O O . LEU A 1 172 ? -7.684 5.266 11.649 1.00 98.44 172 LEU A O 1
ATOM 1349 N N . TYR A 1 173 ? -8.812 4.830 13.538 1.00 97.69 173 TYR A N 1
ATOM 1350 C CA . TYR A 1 173 ? -8.604 6.140 14.156 1.00 97.69 173 TYR A CA 1
ATOM 1351 C C . TYR A 1 173 ? -7.343 6.171 15.027 1.00 97.69 173 TYR A C 1
ATOM 1353 O O . TYR A 1 173 ? -7.330 5.704 16.163 1.00 97.69 173 TYR A O 1
ATOM 1361 N N . LEU A 1 174 ? -6.269 6.767 14.500 1.00 95.44 174 LEU A N 1
ATOM 1362 C CA . LEU A 1 174 ? -4.951 6.782 15.144 1.00 95.44 174 LEU A CA 1
ATOM 1363 C C . LEU A 1 174 ? -4.439 8.218 15.407 1.00 95.44 174 LEU A C 1
ATOM 1365 O O . LEU A 1 174 ? -3.414 8.624 14.848 1.00 95.44 174 LEU A O 1
ATOM 1369 N N . PRO A 1 175 ? -5.107 9.011 16.272 1.00 92.06 175 PRO A N 1
ATOM 1370 C CA . PRO A 1 175 ? -4.832 10.443 16.450 1.00 92.06 175 PRO A CA 1
ATOM 1371 C C . PRO A 1 175 ? -3.427 10.748 16.983 1.00 92.06 175 PRO A C 1
ATOM 1373 O O . PRO A 1 175 ? -2.904 11.832 16.759 1.00 92.06 175 PRO A O 1
ATOM 1376 N N . THR A 1 176 ? -2.792 9.790 17.665 1.00 90.50 176 THR A N 1
ATOM 1377 C CA . THR A 1 176 ? -1.429 9.914 18.213 1.00 90.50 176 THR A CA 1
ATOM 1378 C C . THR A 1 176 ? -0.372 9.187 17.373 1.00 90.50 176 THR A C 1
ATOM 1380 O O . THR A 1 176 ? 0.760 9.010 17.834 1.00 90.50 176 THR A O 1
ATOM 1383 N N . ARG A 1 177 ? -0.721 8.721 16.161 1.00 93.19 177 ARG A N 1
ATOM 1384 C CA . ARG A 1 177 ? 0.198 8.043 15.219 1.00 93.19 177 ARG A CA 1
ATOM 1385 C C . ARG A 1 177 ? 0.204 8.644 13.808 1.00 93.19 177 ARG A C 1
ATOM 1387 O O . ARG A 1 177 ? 0.924 8.140 12.947 1.00 93.19 177 ARG A O 1
ATOM 1394 N N . ARG A 1 178 ? -0.531 9.736 13.590 1.00 93.31 178 ARG A N 1
ATOM 1395 C CA . ARG A 1 178 ? -0.547 10.528 12.352 1.00 93.31 178 ARG A CA 1
ATOM 1396 C C . ARG A 1 178 ? -0.276 12.001 12.656 1.00 93.31 178 ARG A C 1
ATOM 1398 O O . ARG A 1 178 ? -0.316 12.420 13.811 1.00 93.31 178 ARG A O 1
ATOM 1405 N N . SER A 1 179 ? 0.008 12.785 11.623 1.00 92.50 179 SER A N 1
ATOM 1406 C CA . SER A 1 179 ? 0.077 14.247 11.714 1.00 92.50 179 SER A CA 1
ATOM 1407 C C . SER A 1 179 ? -1.272 14.840 12.152 1.00 92.50 179 SER A C 1
ATOM 1409 O O . SER A 1 179 ? -2.304 14.515 11.563 1.00 92.50 179 SER A O 1
ATOM 1411 N N . THR A 1 180 ? -1.267 15.743 13.141 1.00 92.50 180 THR A N 1
ATOM 1412 C CA . THR A 1 180 ? -2.478 16.413 13.656 1.00 92.50 180 THR A CA 1
ATOM 1413 C C . THR A 1 180 ? -3.275 17.092 12.542 1.00 92.50 180 THR A C 1
ATOM 1415 O O . THR A 1 180 ? -4.468 16.847 12.421 1.00 92.50 180 THR A O 1
ATOM 1418 N N . ALA A 1 181 ? -2.611 17.835 11.651 1.00 93.81 181 ALA A N 1
ATOM 1419 C CA . ALA A 1 181 ? -3.271 18.499 10.525 1.00 93.81 181 ALA A CA 1
ATOM 1420 C C . ALA A 1 181 ? -3.958 17.497 9.572 1.00 93.81 181 ALA A C 1
ATOM 1422 O O . ALA A 1 181 ? -5.051 17.745 9.070 1.00 93.81 181 ALA A O 1
ATOM 1423 N N . ILE A 1 182 ? -3.362 16.322 9.352 1.00 94.50 182 ILE A N 1
ATOM 1424 C CA . ILE A 1 182 ? -3.973 15.277 8.517 1.00 94.50 182 ILE A CA 1
ATOM 1425 C C . ILE A 1 182 ? -5.188 14.646 9.217 1.00 94.50 182 ILE A C 1
ATOM 1427 O O . ILE A 1 182 ? -6.182 14.346 8.557 1.00 94.50 182 ILE A O 1
ATOM 1431 N N . MET A 1 183 ? -5.158 14.513 10.548 1.00 95.19 183 MET A N 1
ATOM 1432 C CA . MET A 1 183 ? -6.320 14.092 11.345 1.00 95.19 183 MET A CA 1
ATOM 1433 C C . MET A 1 183 ? -7.437 15.146 11.371 1.00 95.19 183 MET A C 1
ATOM 1435 O O . MET A 1 183 ? -8.609 14.784 11.353 1.00 95.19 183 MET A O 1
ATOM 1439 N N . GLU A 1 184 ? -7.094 16.434 11.342 1.00 95.19 184 GLU A N 1
ATOM 1440 C CA . GLU A 1 184 ? -8.038 17.559 11.237 1.00 95.19 184 GLU A CA 1
ATOM 1441 C C . GLU A 1 184 ? -8.624 17.722 9.820 1.00 95.19 184 GLU A C 1
ATOM 1443 O O . GLU A 1 184 ? -9.609 18.433 9.633 1.00 95.19 184 GLU A O 1
ATOM 1448 N N . GLY A 1 185 ? -8.085 17.010 8.823 1.00 94.81 185 GLY A N 1
ATOM 1449 C CA . GLY A 1 185 ? -8.609 16.990 7.455 1.00 94.81 185 GLY A CA 1
ATOM 1450 C C . GLY A 1 185 ? -7.965 17.983 6.492 1.00 94.81 185 GLY A C 1
ATOM 1451 O O . GLY A 1 185 ? -8.557 18.267 5.452 1.00 94.81 185 GLY A O 1
ATOM 1452 N N . PHE A 1 186 ? -6.769 18.493 6.796 1.00 95.38 186 PHE A N 1
ATOM 1453 C CA . PHE A 1 186 ? -5.986 19.268 5.833 1.00 95.38 186 PHE A CA 1
ATOM 1454 C C . PHE A 1 186 ? -5.624 18.408 4.608 1.00 95.38 186 PHE A C 1
ATOM 1456 O O . PHE A 1 186 ? -5.379 17.203 4.714 1.00 95.38 186 PHE A O 1
ATOM 1463 N N . GLU A 1 187 ? -5.575 19.041 3.435 1.00 96.19 187 GLU A N 1
ATOM 1464 C CA . GLU A 1 187 ? -5.164 18.390 2.190 1.00 96.19 187 GLU A CA 1
ATOM 1465 C C . GLU A 1 187 ? -3.680 18.005 2.214 1.00 96.19 187 GLU A C 1
ATOM 1467 O O . GLU A 1 187 ? -2.822 18.774 2.663 1.00 96.19 187 GLU A O 1
ATOM 1472 N N . LEU A 1 188 ? -3.356 16.841 1.646 1.00 95.81 188 LEU A N 1
ATOM 1473 C CA . LEU A 1 188 ? -1.991 16.543 1.234 1.00 95.81 188 LEU A CA 1
ATOM 1474 C C . LEU A 1 188 ? -1.545 17.544 0.163 1.00 95.81 188 LEU A C 1
ATOM 1476 O O . LEU A 1 188 ? -2.289 17.887 -0.756 1.00 95.81 188 LEU A O 1
ATOM 1480 N N . SER A 1 189 ? -0.294 17.993 0.242 1.00 94.19 189 SER A N 1
ATOM 1481 C CA . SER A 1 189 ? 0.223 18.954 -0.732 1.00 94.19 189 SER A CA 1
ATOM 1482 C C . SER A 1 189 ? 0.343 18.326 -2.121 1.00 94.19 189 SER A C 1
ATOM 1484 O O . SER A 1 189 ? 0.955 17.270 -2.277 1.00 94.19 189 SER A O 1
ATOM 1486 N N . THR A 1 190 ? -0.076 19.054 -3.157 1.00 92.12 190 THR A N 1
ATOM 1487 C CA . THR A 1 190 ? 0.187 18.700 -4.566 1.00 92.12 190 THR A CA 1
ATOM 1488 C C . THR A 1 190 ? 1.670 18.438 -4.853 1.00 92.12 190 THR A C 1
ATOM 1490 O O . THR A 1 190 ? 2.004 17.613 -5.698 1.00 92.12 190 THR A O 1
ATOM 1493 N N . ARG A 1 191 ? 2.586 19.050 -4.085 1.00 91.81 191 ARG A N 1
ATOM 1494 C CA . ARG A 1 191 ? 4.037 18.794 -4.159 1.00 91.81 191 ARG A CA 1
ATOM 1495 C C . ARG A 1 191 ? 4.453 17.376 -3.747 1.00 91.81 191 ARG A C 1
ATOM 1497 O O . ARG A 1 191 ? 5.585 16.999 -4.044 1.00 91.81 191 ARG A O 1
ATOM 1504 N N . VAL A 1 192 ? 3.594 16.627 -3.050 1.00 91.19 192 VAL A N 1
ATOM 1505 C CA . VAL A 1 192 ? 3.815 15.213 -2.709 1.00 91.19 192 VAL A CA 1
ATOM 1506 C C . VAL A 1 192 ? 2.853 14.267 -3.413 1.00 91.19 192 VAL A C 1
ATOM 1508 O O . VAL A 1 192 ? 3.239 13.131 -3.648 1.00 91.19 192 VAL A O 1
ATOM 1511 N N . THR A 1 193 ? 1.640 14.698 -3.768 1.00 94.62 193 THR A N 1
ATOM 1512 C CA . THR A 1 193 ? 0.638 13.823 -4.402 1.00 94.62 193 THR A CA 1
ATOM 1513 C C . THR A 1 193 ? 0.769 13.724 -5.920 1.00 94.62 193 THR A C 1
ATOM 1515 O O . THR A 1 193 ? 0.364 12.712 -6.490 1.00 94.62 193 THR A O 1
ATOM 1518 N N . ASP A 1 194 ? 1.368 14.724 -6.578 1.00 94.56 194 ASP A N 1
ATOM 1519 C CA . ASP A 1 194 ? 1.590 14.724 -8.027 1.00 94.56 194 ASP A CA 1
ATOM 1520 C C . ASP A 1 194 ? 2.506 13.565 -8.464 1.00 94.56 194 ASP A C 1
ATOM 1522 O O . ASP A 1 194 ? 3.679 13.501 -8.087 1.00 94.56 194 ASP A O 1
ATOM 1526 N N . ALA A 1 195 ? 1.975 12.666 -9.294 1.00 96.69 195 ALA A N 1
ATOM 1527 C CA . ALA A 1 195 ? 2.697 11.530 -9.858 1.00 96.69 195 ALA A CA 1
ATOM 1528 C C . ALA A 1 195 ? 3.318 11.813 -11.243 1.00 96.69 195 ALA A C 1
ATOM 1530 O O . ALA A 1 195 ? 4.034 10.955 -11.762 1.00 96.69 195 ALA A O 1
ATOM 1531 N N . ALA A 1 196 ? 3.097 12.979 -11.864 1.00 96.44 196 ALA A N 1
ATOM 1532 C CA . ALA A 1 196 ? 3.463 13.247 -13.263 1.00 96.44 196 ALA A CA 1
ATOM 1533 C C . ALA A 1 196 ? 4.950 12.992 -13.568 1.00 96.44 196 ALA A C 1
ATOM 1535 O O . ALA A 1 196 ? 5.293 12.442 -14.617 1.00 96.44 196 ALA A O 1
ATOM 1536 N N . LYS A 1 197 ? 5.850 13.305 -12.625 1.00 94.94 197 LYS A N 1
ATOM 1537 C CA . LYS A 1 197 ? 7.290 13.006 -12.752 1.00 94.94 197 LYS A CA 1
ATOM 1538 C C . LYS A 1 197 ? 7.589 11.511 -12.878 1.00 94.94 197 LYS A C 1
ATOM 1540 O O . LYS A 1 197 ? 8.536 11.159 -13.578 1.00 94.94 197 LYS A O 1
ATOM 1545 N N . ALA A 1 198 ? 6.822 10.656 -12.201 1.00 96.88 198 ALA A N 1
ATOM 1546 C CA . ALA A 1 198 ? 6.921 9.206 -12.320 1.00 96.88 198 ALA A CA 1
ATOM 1547 C C . ALA A 1 198 ? 6.292 8.734 -13.635 1.00 96.88 198 ALA A C 1
ATOM 1549 O O . ALA A 1 198 ? 6.948 8.028 -14.397 1.00 96.88 198 ALA A O 1
ATOM 1550 N N . MET A 1 199 ? 5.083 9.204 -13.962 1.00 97.81 199 MET A N 1
ATOM 1551 C CA . MET A 1 199 ? 4.371 8.810 -15.189 1.00 97.81 199 MET A CA 1
ATOM 1552 C C . MET A 1 199 ? 5.149 9.152 -16.476 1.00 97.81 199 MET A C 1
ATOM 1554 O O . MET A 1 199 ? 5.059 8.439 -17.478 1.00 97.81 199 MET A O 1
ATOM 1558 N N . ASN A 1 200 ? 5.977 10.200 -16.438 1.00 96.94 200 ASN A N 1
ATOM 1559 C CA . ASN A 1 200 ? 6.862 10.608 -17.534 1.00 96.94 200 ASN A CA 1
ATOM 1560 C C . ASN A 1 200 ? 8.141 9.759 -17.689 1.00 96.94 200 ASN A C 1
ATOM 1562 O O . ASN A 1 200 ? 8.902 9.988 -18.629 1.00 9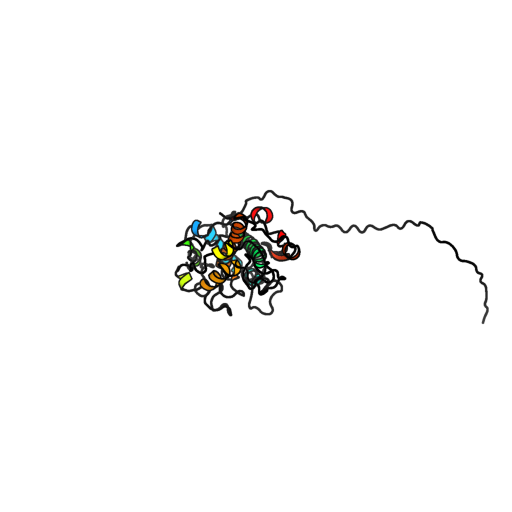6.94 200 ASN A O 1
ATOM 1566 N N . ARG A 1 201 ? 8.415 8.781 -16.814 1.00 96.94 201 ARG A N 1
ATOM 1567 C CA . ARG A 1 201 ? 9.547 7.854 -16.990 1.00 96.94 201 ARG A CA 1
ATOM 1568 C C . ARG A 1 201 ? 9.126 6.690 -17.880 1.00 96.94 201 ARG A C 1
ATOM 1570 O O . ARG A 1 201 ? 8.213 5.963 -17.523 1.00 96.94 201 ARG A O 1
ATOM 1577 N N . ILE A 1 202 ? 9.780 6.513 -19.027 1.00 96.75 202 ILE A N 1
ATOM 1578 C CA . ILE A 1 202 ? 9.517 5.394 -19.952 1.00 96.75 202 ILE A CA 1
ATOM 1579 C C . ILE A 1 202 ? 10.170 4.070 -19.500 1.00 96.75 202 ILE A C 1
ATOM 1581 O O . ILE A 1 202 ? 9.495 3.046 -19.580 1.00 96.75 202 ILE A O 1
ATOM 1585 N N . PRO A 1 203 ? 11.429 4.023 -19.009 1.00 96.94 203 PRO A N 1
ATOM 1586 C CA . PRO A 1 203 ? 11.998 2.766 -18.529 1.00 96.94 203 PRO A CA 1
ATOM 1587 C C . PRO A 1 203 ? 11.457 2.405 -17.138 1.00 96.94 203 PRO A C 1
ATOM 1589 O O . PRO A 1 203 ? 11.464 3.236 -16.223 1.00 96.94 203 PRO A O 1
ATOM 1592 N N . PHE A 1 204 ? 11.044 1.146 -16.955 1.00 97.75 204 PHE A N 1
ATOM 1593 C CA . PHE A 1 204 ? 10.645 0.629 -15.641 1.00 97.75 204 PHE A CA 1
ATOM 1594 C C . PHE A 1 204 ? 11.810 0.674 -14.647 1.00 97.75 204 PHE A C 1
ATOM 1596 O O . PHE A 1 204 ? 11.644 1.159 -13.533 1.00 97.75 204 PHE A O 1
ATOM 1603 N N . ALA A 1 205 ? 12.991 0.214 -15.064 1.00 96.50 205 ALA A N 1
ATOM 1604 C CA . ALA A 1 205 ? 14.206 0.197 -14.258 1.00 96.50 205 ALA A CA 1
ATOM 1605 C C . ALA A 1 205 ? 15.406 0.729 -15.047 1.00 96.50 205 ALA A C 1
ATOM 1607 O O . ALA A 1 205 ? 15.408 0.709 -16.278 1.00 96.50 205 ALA A O 1
ATOM 1608 N N . ALA A 1 206 ? 16.432 1.185 -14.332 1.00 92.44 206 ALA A N 1
ATOM 1609 C CA . ALA A 1 206 ? 17.715 1.594 -14.903 1.00 92.44 206 ALA A CA 1
ATOM 1610 C C . ALA A 1 206 ? 18.881 1.133 -14.010 1.00 92.44 206 ALA A C 1
ATOM 1612 O O . ALA A 1 206 ? 18.700 0.834 -12.829 1.00 92.44 206 ALA A O 1
ATOM 1613 N N . SER A 1 207 ? 20.090 1.035 -14.564 1.00 86.69 207 SER A N 1
ATOM 1614 C CA . SER A 1 207 ? 21.274 0.529 -13.854 1.00 86.69 207 SER A CA 1
ATOM 1615 C C . SER A 1 207 ? 21.593 1.366 -12.607 1.00 86.69 207 SER A C 1
ATOM 1617 O O . SER A 1 207 ? 21.947 2.536 -12.748 1.00 86.69 207 SER A O 1
ATOM 1619 N N . ALA A 1 208 ? 21.480 0.777 -11.406 1.00 74.94 208 ALA A N 1
ATOM 1620 C CA . ALA A 1 208 ? 21.797 1.421 -10.121 1.00 74.94 208 ALA A CA 1
ATOM 1621 C C . ALA A 1 208 ? 21.303 2.887 -10.007 1.00 74.94 208 ALA A C 1
ATOM 1623 O O . ALA A 1 208 ? 22.049 3.777 -9.593 1.00 74.94 208 ALA A O 1
ATOM 1624 N N . ASP A 1 209 ? 20.051 3.131 -10.413 1.00 67.38 209 ASP A N 1
ATOM 1625 C CA . ASP A 1 209 ? 19.449 4.443 -10.701 1.00 67.38 209 ASP A CA 1
ATOM 1626 C C . ASP A 1 209 ? 19.322 5.412 -9.504 1.00 67.38 209 ASP A C 1
ATOM 1628 O O . ASP A 1 209 ? 18.237 5.772 -9.050 1.00 67.38 209 ASP A O 1
ATOM 1632 N N . ARG A 1 210 ? 20.451 5.921 -9.010 1.00 68.25 210 ARG A N 1
ATOM 1633 C CA . ARG A 1 210 ? 20.494 6.996 -8.001 1.00 68.25 210 ARG A CA 1
ATOM 1634 C C . ARG A 1 210 ? 19.972 8.337 -8.541 1.00 68.25 210 ARG A C 1
ATOM 1636 O O . ARG A 1 210 ? 19.643 9.222 -7.755 1.00 68.25 210 ARG A O 1
ATOM 1643 N N . ALA A 1 211 ? 19.880 8.480 -9.866 1.00 75.44 211 ALA A N 1
ATOM 1644 C CA . ALA A 1 211 ? 19.400 9.675 -10.558 1.00 75.44 211 ALA A CA 1
ATOM 1645 C C . ALA A 1 211 ? 17.868 9.709 -10.755 1.00 75.44 211 ALA A C 1
ATOM 1647 O O . ALA A 1 211 ? 17.343 10.726 -11.218 1.00 75.44 211 ALA A O 1
ATOM 1648 N N . LYS A 1 212 ? 17.141 8.646 -10.370 1.00 82.88 212 LYS A N 1
ATOM 1649 C CA . LYS A 1 212 ? 15.669 8.542 -10.454 1.00 82.88 212 LYS A CA 1
ATOM 1650 C C . LYS A 1 212 ? 15.156 8.758 -11.883 1.00 82.88 212 LYS A C 1
ATOM 1652 O O . LYS A 1 212 ? 14.188 9.490 -12.123 1.00 82.88 212 LYS A O 1
ATOM 1657 N N . THR A 1 213 ? 15.873 8.188 -12.843 1.00 88.19 213 THR A N 1
ATOM 1658 C CA . THR A 1 213 ? 15.578 8.235 -14.281 1.00 88.19 213 THR A CA 1
ATOM 1659 C C . THR A 1 213 ? 14.481 7.251 -14.690 1.00 88.19 213 THR A C 1
ATOM 1661 O O . THR A 1 213 ? 13.806 7.481 -15.694 1.00 88.19 213 THR A O 1
ATOM 1664 N N . SER A 1 214 ? 14.265 6.211 -13.885 1.00 96.31 214 SER A N 1
ATOM 1665 C CA . SER A 1 214 ? 13.294 5.135 -14.070 1.00 96.31 214 SER A CA 1
ATOM 1666 C C . SER A 1 214 ? 12.021 5.302 -13.234 1.00 96.31 214 SER A C 1
ATOM 1668 O O . SER A 1 214 ? 11.961 6.072 -12.269 1.00 96.31 214 SER A O 1
ATOM 1670 N N . PHE A 1 215 ? 10.976 4.571 -13.618 1.00 98.12 215 PHE A N 1
ATOM 1671 C CA . PHE A 1 215 ? 9.693 4.546 -12.916 1.00 98.12 215 PHE A CA 1
ATOM 1672 C C . PHE A 1 215 ? 9.782 3.801 -11.571 1.00 98.12 215 PHE A C 1
ATOM 1674 O O . PHE A 1 215 ? 9.503 4.383 -10.519 1.00 98.12 215 PHE A O 1
ATOM 1681 N N . GLY A 1 216 ? 10.203 2.535 -11.625 1.00 96.62 216 GLY A N 1
ATOM 1682 C CA . GLY A 1 216 ? 10.181 1.554 -10.539 1.00 96.62 216 GLY A CA 1
ATOM 1683 C C . GLY A 1 216 ? 11.503 1.344 -9.792 1.00 96.62 216 GLY A C 1
ATOM 1684 O O . GLY A 1 216 ? 11.463 0.758 -8.718 1.00 96.62 216 GLY A O 1
ATOM 1685 N N . GLY A 1 217 ? 12.644 1.842 -10.289 1.00 96.69 217 GLY A N 1
ATOM 1686 C CA . GLY A 1 217 ? 13.899 1.913 -9.523 1.00 96.69 217 GLY A CA 1
ATOM 1687 C C . GLY A 1 217 ? 15.101 1.185 -10.119 1.00 96.69 217 GLY A C 1
ATOM 1688 O O . GLY A 1 217 ? 15.103 0.730 -11.262 1.00 96.69 217 GLY A O 1
ATOM 1689 N N . GLY A 1 218 ? 16.177 1.123 -9.335 1.00 96.19 218 GLY A N 1
ATOM 1690 C CA . GLY A 1 218 ? 17.456 0.600 -9.800 1.00 96.19 218 GLY A CA 1
ATOM 1691 C C . GLY A 1 218 ? 17.487 -0.917 -9.984 1.00 96.19 218 GLY A C 1
ATOM 1692 O O . GLY A 1 218 ? 16.986 -1.659 -9.142 1.00 96.19 218 GLY A O 1
ATOM 1693 N N . ILE A 1 219 ? 18.156 -1.368 -11.046 1.00 96.06 219 ILE A N 1
ATOM 1694 C CA . ILE A 1 219 ? 18.558 -2.768 -11.247 1.00 96.06 219 ILE A CA 1
ATOM 1695 C C . ILE A 1 219 ? 19.557 -3.141 -10.142 1.00 96.06 219 ILE A C 1
ATOM 1697 O O . ILE A 1 219 ? 20.723 -2.749 -10.216 1.00 96.06 219 ILE A O 1
ATOM 1701 N N . LEU A 1 220 ? 19.083 -3.835 -9.104 1.00 95.62 220 LEU A N 1
ATOM 1702 C CA . LEU A 1 220 ? 19.847 -4.269 -7.929 1.00 95.62 220 LEU A CA 1
ATOM 1703 C C . LEU A 1 220 ? 19.239 -5.561 -7.344 1.00 95.62 220 LEU A C 1
ATOM 1705 O O . LEU A 1 220 ? 18.032 -5.756 -7.485 1.00 95.62 220 LEU A O 1
ATOM 1709 N N . PRO A 1 221 ? 20.026 -6.420 -6.665 1.00 95.50 221 PRO A N 1
ATOM 1710 C CA . PRO A 1 221 ? 19.507 -7.592 -5.951 1.00 95.50 221 PRO A CA 1
ATOM 1711 C C . PRO A 1 221 ? 18.439 -7.240 -4.893 1.00 95.50 221 PRO A C 1
ATOM 1713 O O . PRO A 1 221 ? 18.390 -6.090 -4.439 1.00 95.50 221 PRO A O 1
ATOM 1716 N N . PRO A 1 222 ? 17.618 -8.213 -4.451 1.00 95.94 222 PRO A N 1
ATOM 1717 C CA . PRO A 1 222 ? 16.682 -8.010 -3.349 1.00 95.94 222 PRO A CA 1
ATOM 1718 C C . PRO A 1 222 ? 17.418 -7.649 -2.051 1.00 95.94 222 PRO A C 1
ATOM 1720 O O . PRO A 1 222 ? 18.424 -8.260 -1.687 1.00 95.94 222 PRO A O 1
ATOM 1723 N N . ALA A 1 223 ? 16.899 -6.652 -1.343 1.00 96.81 223 ALA A N 1
AT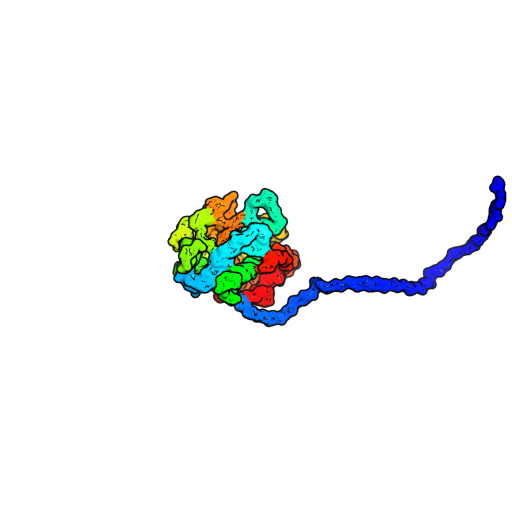OM 1724 C CA . ALA A 1 223 ? 17.375 -6.186 -0.045 1.00 96.81 223 ALA A CA 1
ATOM 1725 C C . ALA A 1 223 ? 16.293 -5.309 0.594 1.00 96.81 223 ALA A C 1
ATOM 1727 O O . ALA A 1 223 ? 15.515 -4.681 -0.126 1.00 96.81 223 ALA A O 1
ATOM 1728 N N . GLN A 1 224 ? 16.291 -5.185 1.930 1.00 96.06 224 GLN A N 1
ATOM 1729 C CA . GLN A 1 224 ? 15.293 -4.333 2.588 1.00 96.06 224 GLN A CA 1
ATOM 1730 C C . GLN A 1 224 ? 15.369 -2.875 2.096 1.00 96.06 224 GLN A C 1
ATOM 1732 O O . GLN A 1 224 ? 14.352 -2.231 1.849 1.00 96.06 224 GLN A O 1
ATOM 1737 N N . PHE A 1 225 ? 16.595 -2.385 1.884 1.00 96.31 225 PHE A N 1
ATOM 1738 C CA . PHE A 1 225 ? 16.892 -1.090 1.274 1.00 96.31 225 PHE A CA 1
ATOM 1739 C C . PHE A 1 225 ? 18.124 -1.221 0.369 1.00 96.31 225 PHE A C 1
ATOM 1741 O O . PHE A 1 225 ? 19.239 -1.363 0.868 1.00 96.31 225 PHE A O 1
ATOM 1748 N N . ALA A 1 226 ? 17.947 -1.174 -0.954 1.00 94.00 226 ALA A N 1
ATOM 1749 C CA . ALA A 1 226 ? 19.045 -1.414 -1.902 1.00 94.00 226 ALA A CA 1
ATOM 1750 C C . ALA A 1 226 ? 19.804 -0.142 -2.362 1.00 94.00 226 ALA A C 1
ATOM 1752 O O . ALA A 1 226 ? 20.922 -0.237 -2.866 1.00 94.00 226 ALA A O 1
ATOM 1753 N N . GLY A 1 227 ? 19.257 1.063 -2.160 1.00 93.06 227 GLY A N 1
ATOM 1754 C CA . GLY A 1 227 ? 19.954 2.337 -2.408 1.00 93.06 227 GLY A CA 1
ATOM 1755 C C . GLY A 1 227 ? 19.717 3.041 -3.756 1.00 93.06 227 GLY A C 1
ATOM 1756 O O . GLY A 1 227 ? 20.332 4.086 -3.984 1.00 93.06 227 GLY A O 1
ATOM 1757 N N . ALA A 1 228 ? 18.847 2.536 -4.639 1.00 94.94 228 ALA A N 1
ATOM 1758 C CA . ALA A 1 228 ? 18.508 3.134 -5.939 1.00 94.94 228 ALA A CA 1
ATOM 1759 C C . ALA A 1 228 ? 16.984 3.325 -6.146 1.00 94.94 228 ALA A C 1
ATOM 1761 O O . ALA A 1 228 ? 16.300 2.512 -6.768 1.00 94.94 228 ALA A O 1
ATOM 1762 N N . LEU A 1 229 ? 16.465 4.436 -5.612 1.00 94.31 229 LEU A N 1
ATOM 1763 C CA . LEU A 1 229 ? 15.054 4.850 -5.669 1.00 94.31 229 LEU A CA 1
ATOM 1764 C C . LEU A 1 229 ? 14.479 4.937 -7.093 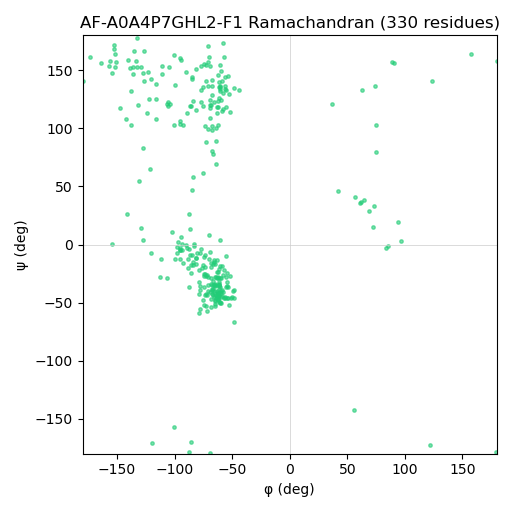1.00 94.31 229 LEU A C 1
ATOM 1766 O O . LEU A 1 229 ? 15.021 5.647 -7.941 1.00 94.31 229 LEU A O 1
ATOM 1770 N N . GLY A 1 230 ? 13.287 4.371 -7.292 1.00 96.31 230 GLY A N 1
ATOM 1771 C CA . GLY A 1 230 ? 12.426 4.733 -8.422 1.00 96.31 230 GLY A CA 1
ATOM 1772 C C . GLY A 1 230 ? 11.839 6.139 -8.283 1.00 96.31 230 GLY A C 1
ATOM 1773 O O . GLY A 1 230 ? 11.775 6.714 -7.184 1.00 96.31 230 GLY A O 1
ATOM 1774 N N . MET A 1 231 ? 11.368 6.714 -9.393 1.00 96.75 231 MET A N 1
ATOM 1775 C CA . MET A 1 231 ? 10.650 7.986 -9.324 1.00 96.75 231 MET A CA 1
ATOM 1776 C C . MET A 1 231 ? 9.301 7.831 -8.610 1.00 96.75 231 MET A C 1
ATOM 1778 O O . MET A 1 231 ? 8.991 8.692 -7.792 1.00 96.75 231 MET A O 1
ATOM 1782 N N . LEU A 1 232 ? 8.552 6.735 -8.812 1.00 97.88 232 LEU A N 1
ATOM 1783 C CA . LEU A 1 232 ? 7.270 6.527 -8.116 1.00 97.88 232 LEU A CA 1
ATOM 1784 C C . LEU A 1 232 ? 7.455 6.353 -6.598 1.00 97.88 232 LEU A C 1
ATOM 1786 O O . LEU A 1 232 ? 6.723 6.951 -5.810 1.00 97.88 232 LEU A O 1
ATOM 1790 N N . GLU A 1 233 ? 8.483 5.599 -6.194 1.00 97.81 233 GLU A N 1
ATOM 1791 C CA . GLU A 1 233 ? 8.887 5.429 -4.790 1.00 97.81 233 GLU A CA 1
ATOM 1792 C C . GLU A 1 233 ? 9.296 6.773 -4.152 1.00 97.81 233 GLU A C 1
ATOM 1794 O O . GLU A 1 233 ? 9.037 7.024 -2.974 1.00 97.81 233 GLU A O 1
ATOM 1799 N N . THR A 1 234 ? 9.896 7.680 -4.934 1.00 94.81 234 THR A N 1
ATOM 1800 C CA . THR A 1 234 ? 10.221 9.044 -4.490 1.00 94.81 234 THR A CA 1
ATOM 1801 C C . THR A 1 234 ? 8.978 9.927 -4.366 1.00 94.81 234 THR A C 1
ATOM 1803 O O . THR A 1 234 ? 8.792 10.565 -3.331 1.00 94.81 234 THR A O 1
ATOM 1806 N N . GLN A 1 235 ? 8.166 10.013 -5.418 1.00 94.19 235 GLN A N 1
ATOM 1807 C CA . GLN A 1 235 ? 6.982 10.864 -5.497 1.00 94.19 235 GLN A CA 1
ATOM 1808 C C . GLN A 1 235 ? 5.933 10.150 -6.381 1.00 94.19 235 GLN A C 1
ATOM 1810 O O . GLN A 1 235 ? 6.207 9.917 -7.561 1.00 94.19 235 GLN A O 1
ATOM 1815 N N . PRO A 1 236 ? 4.750 9.792 -5.846 1.00 97.06 236 PRO A N 1
ATOM 1816 C CA . PRO A 1 236 ? 4.178 10.314 -4.604 1.00 97.06 236 PRO A CA 1
ATOM 1817 C C . PRO A 1 236 ? 4.559 9.572 -3.309 1.00 97.06 236 PRO A C 1
ATOM 1819 O O . PRO A 1 236 ? 4.471 10.167 -2.236 1.00 97.06 236 PRO A O 1
ATOM 1822 N N . HIS A 1 237 ? 5.012 8.316 -3.381 1.00 98.19 237 HIS A N 1
ATOM 1823 C CA . HIS A 1 237 ? 5.110 7.392 -2.235 1.00 98.19 237 HIS A CA 1
ATOM 1824 C C . HIS A 1 237 ? 5.789 7.976 -0.977 1.00 98.19 237 HIS A C 1
ATOM 1826 O O . HIS A 1 237 ? 5.123 8.220 0.031 1.00 98.19 237 HIS A O 1
ATOM 1832 N N . ASN A 1 238 ? 7.093 8.283 -1.025 1.00 96.25 238 ASN A N 1
ATOM 1833 C CA . ASN A 1 238 ? 7.817 8.799 0.148 1.00 96.25 238 ASN A CA 1
ATOM 1834 C C . ASN A 1 238 ? 7.252 10.132 0.676 1.00 96.25 238 ASN A C 1
ATOM 1836 O O . ASN A 1 238 ? 7.378 10.433 1.866 1.00 96.25 238 ASN A O 1
ATOM 1840 N N . GLY A 1 239 ? 6.655 10.942 -0.200 1.00 95.12 239 GLY A N 1
ATOM 1841 C CA . GLY A 1 239 ? 6.055 12.223 0.159 1.00 95.12 239 GLY A CA 1
ATOM 1842 C C . GLY A 1 239 ? 4.759 12.066 0.958 1.00 95.12 239 GLY A C 1
ATOM 1843 O O . GLY A 1 239 ? 4.600 12.736 1.979 1.00 95.12 239 GLY A O 1
ATOM 1844 N N . VAL A 1 240 ? 3.880 11.143 0.551 1.00 96.94 240 VAL A N 1
ATOM 1845 C CA . VAL A 1 240 ? 2.638 10.819 1.277 1.00 96.94 240 VAL A CA 1
ATOM 1846 C C . VAL A 1 240 ? 2.955 10.214 2.646 1.00 96.94 240 VAL A C 1
ATOM 1848 O O . VAL A 1 240 ? 2.469 10.730 3.651 1.00 96.94 240 VAL A O 1
ATOM 1851 N N . HIS A 1 241 ? 3.854 9.224 2.716 1.00 97.06 241 HIS A N 1
ATOM 1852 C CA . HIS A 1 241 ? 4.365 8.663 3.982 1.00 97.06 241 HIS A CA 1
ATOM 1853 C C . HIS A 1 241 ? 4.822 9.748 4.973 1.00 97.06 241 HIS A C 1
ATOM 1855 O O . HIS A 1 241 ? 4.446 9.742 6.145 1.00 97.06 241 HIS A O 1
ATOM 1861 N N . THR A 1 242 ? 5.579 10.735 4.480 1.00 93.50 242 THR A N 1
ATOM 1862 C CA . THR A 1 242 ? 6.129 11.833 5.296 1.00 93.50 242 THR A CA 1
ATOM 1863 C C . THR A 1 242 ? 5.075 12.859 5.741 1.00 93.50 242 THR A C 1
ATOM 1865 O O . THR A 1 242 ? 5.275 13.506 6.765 1.00 93.50 242 THR A O 1
ATOM 1868 N N . GLN A 1 243 ? 3.978 13.046 4.996 1.00 93.88 243 GLN A N 1
ATOM 1869 C CA . GLN A 1 243 ? 2.906 13.980 5.383 1.00 93.88 243 GLN A CA 1
ATOM 1870 C C . GLN A 1 243 ? 1.841 13.346 6.280 1.00 93.88 243 GLN A C 1
ATOM 1872 O O . GLN A 1 243 ? 1.335 14.026 7.171 1.00 93.88 243 GLN A O 1
ATOM 1877 N N . VAL A 1 244 ? 1.505 12.071 6.056 1.00 95.25 244 VAL A N 1
ATOM 1878 C CA . VAL A 1 244 ? 0.545 11.322 6.886 1.00 95.25 244 VAL A CA 1
ATOM 1879 C C . VAL A 1 244 ? 1.163 10.969 8.238 1.00 95.25 244 VAL A C 1
ATOM 1881 O O . VAL A 1 244 ? 0.524 11.148 9.277 1.00 95.25 244 VAL A O 1
ATOM 1884 N N . GLY A 1 245 ? 2.420 10.515 8.237 1.00 86.62 245 GLY A N 1
ATOM 1885 C CA . GLY A 1 245 ? 3.238 10.444 9.445 1.00 86.62 245 GLY A CA 1
ATOM 1886 C C . GLY A 1 245 ? 3.621 11.842 9.940 1.00 86.62 245 GLY A C 1
ATOM 1887 O O . GLY A 1 245 ? 3.244 12.853 9.351 1.00 86.62 245 GLY A O 1
ATOM 1888 N N . SER A 1 246 ? 4.388 11.922 11.028 1.00 72.06 246 SER A N 1
ATOM 1889 C CA . SER A 1 246 ? 5.057 13.177 11.394 1.00 72.06 246 SER A CA 1
ATOM 1890 C C . SER A 1 246 ? 6.534 13.128 10.966 1.00 72.06 246 SER A C 1
ATOM 1892 O O . SER A 1 246 ? 6.913 12.411 10.044 1.00 72.06 246 SER A O 1
ATOM 1894 N N . LYS A 1 247 ? 7.405 13.921 11.593 1.00 69.06 247 LYS A N 1
ATOM 1895 C CA . LYS A 1 247 ? 8.782 14.127 11.119 1.00 69.06 247 LYS A CA 1
ATOM 1896 C C . LYS A 1 247 ? 9.782 13.027 11.521 1.00 69.06 247 LYS A C 1
ATOM 1898 O O . LYS A 1 247 ? 10.891 13.032 10.991 1.00 69.06 247 LYS A O 1
ATOM 1903 N N . SER A 1 248 ? 9.450 12.101 12.432 1.00 76.94 248 SER A N 1
ATOM 1904 C CA . SER A 1 248 ? 10.400 11.045 12.843 1.00 76.94 248 SER A CA 1
ATOM 1905 C C . SER A 1 248 ? 10.383 9.857 11.885 1.00 76.94 248 SER A C 1
ATOM 1907 O O . SER A 1 248 ? 9.357 9.205 11.711 1.00 76.94 248 SER A O 1
ATOM 1909 N N . ARG A 1 249 ? 11.557 9.527 11.338 1.00 80.62 249 ARG A N 1
ATOM 1910 C CA . ARG A 1 249 ? 11.822 8.255 10.640 1.00 80.62 249 ARG A CA 1
ATOM 1911 C C . ARG A 1 249 ? 12.520 7.221 11.537 1.00 80.62 249 ARG A C 1
ATOM 1913 O O . ARG A 1 249 ? 12.727 6.090 11.114 1.00 80.62 249 ARG A O 1
ATOM 1920 N N . ALA A 1 250 ? 12.924 7.624 12.746 1.00 81.56 250 ALA A N 1
ATOM 1921 C CA . ALA A 1 250 ? 13.767 6.842 13.654 1.00 81.56 250 ALA A CA 1
ATOM 1922 C C . ALA A 1 250 ? 12.972 6.043 14.702 1.00 81.56 250 ALA A C 1
ATOM 1924 O O . ALA A 1 250 ? 13.537 5.198 15.388 1.00 81.56 250 ALA A O 1
ATOM 1925 N N . SER A 1 251 ? 11.675 6.323 14.852 1.00 82.38 251 SER A N 1
ATOM 1926 C CA . SER A 1 251 ? 10.817 5.736 15.881 1.00 82.38 251 SER A CA 1
ATOM 1927 C C . SER A 1 251 ? 9.344 5.799 15.479 1.00 82.38 251 SER A C 1
ATOM 1929 O O . SER A 1 251 ? 8.922 6.727 14.792 1.00 82.38 251 SER A O 1
ATOM 1931 N N . CYS A 1 252 ? 8.533 4.881 16.007 1.00 84.88 252 CYS A N 1
ATOM 1932 C CA . CYS A 1 252 ? 7.073 4.886 15.830 1.00 84.88 252 CYS A CA 1
ATOM 1933 C C . CYS A 1 252 ? 6.353 5.972 16.648 1.00 84.88 252 CYS A C 1
ATOM 1935 O O . CYS A 1 252 ? 5.152 6.185 16.492 1.00 84.88 252 CYS A O 1
ATOM 1937 N N . THR A 1 253 ? 7.071 6.659 17.545 1.00 78.56 253 THR A N 1
ATOM 1938 C CA . THR A 1 253 ? 6.526 7.740 18.380 1.00 78.56 253 THR A CA 1
ATOM 1939 C C . THR A 1 253 ? 6.244 9.012 17.586 1.00 78.56 253 THR A C 1
ATOM 1941 O O . THR A 1 253 ? 5.346 9.760 17.951 1.00 78.56 253 THR A O 1
ATOM 1944 N N . GLY A 1 254 ? 6.951 9.235 16.473 1.00 69.56 254 GLY A N 1
ATOM 1945 C CA . GLY A 1 254 ? 6.648 10.308 15.523 1.00 69.56 254 GLY A CA 1
ATOM 1946 C C . GLY A 1 254 ? 5.626 9.909 14.459 1.00 69.56 254 GLY A C 1
ATOM 1947 O O . GLY A 1 254 ? 5.634 10.487 13.375 1.00 69.56 254 GLY A O 1
ATOM 1948 N N . GLY A 1 255 ? 4.760 8.946 14.753 1.00 86.00 255 GLY A N 1
ATOM 1949 C CA . GLY A 1 255 ? 3.774 8.434 13.816 1.00 86.00 255 GLY A CA 1
ATOM 1950 C C . GLY A 1 255 ? 4.278 7.248 13.005 1.00 86.00 255 GLY A C 1
ATOM 1951 O O . GLY A 1 255 ? 5.479 7.025 12.864 1.00 86.00 255 GLY A O 1
ATOM 1952 N N . PHE A 1 256 ? 3.335 6.448 12.518 1.00 94.31 256 PHE A N 1
ATOM 1953 C CA . PHE A 1 256 ? 3.636 5.176 11.868 1.00 94.31 256 PHE A CA 1
ATOM 1954 C C . PHE A 1 256 ? 4.132 5.378 10.434 1.00 94.31 256 PHE A C 1
ATOM 1956 O O . PHE A 1 256 ? 5.240 4.958 10.109 1.00 94.31 256 PHE A O 1
ATOM 1963 N N . MET A 1 257 ? 3.362 6.078 9.595 1.00 96.62 257 MET A N 1
ATOM 1964 C CA . MET A 1 257 ? 3.639 6.231 8.156 1.00 96.62 257 MET A CA 1
ATOM 1965 C C . MET A 1 257 ? 4.998 6.880 7.822 1.00 96.62 257 MET A C 1
ATOM 1967 O O . MET A 1 257 ? 5.509 6.705 6.725 1.00 96.62 257 MET A O 1
ATOM 1971 N N . SER A 1 258 ? 5.647 7.584 8.753 1.00 93.12 258 SER A N 1
ATOM 1972 C CA . SER A 1 258 ? 6.973 8.178 8.523 1.00 93.12 258 SER A CA 1
ATOM 1973 C C . SER A 1 258 ? 8.149 7.215 8.754 1.00 93.12 258 SER A C 1
ATOM 1975 O O . SER A 1 258 ? 9.267 7.508 8.317 1.00 93.12 258 SER A O 1
ATOM 1977 N N . ALA A 1 259 ? 7.933 6.069 9.409 1.00 94.06 259 ALA A N 1
ATOM 1978 C CA . ALA A 1 259 ? 8.972 5.104 9.761 1.00 94.06 259 ALA A CA 1
ATOM 1979 C C . ALA A 1 259 ? 8.649 3.709 9.196 1.00 94.06 259 ALA A C 1
ATOM 1981 O O . ALA A 1 259 ? 7.728 3.037 9.652 1.00 94.06 259 ALA A O 1
ATOM 1982 N N . VAL A 1 260 ? 9.452 3.229 8.236 1.00 95.75 260 VAL A N 1
ATOM 1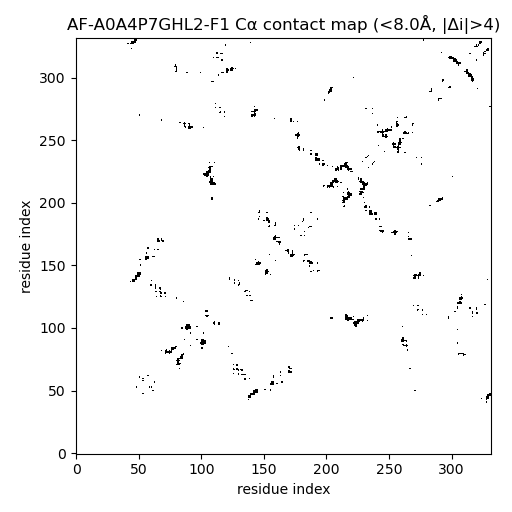983 C CA . VAL A 1 260 ? 9.263 1.914 7.579 1.00 95.75 260 VAL A CA 1
ATOM 1984 C C . VAL A 1 260 ? 9.056 0.752 8.573 1.00 95.75 260 VAL A C 1
ATOM 1986 O O . VAL A 1 260 ? 8.143 -0.038 8.337 1.00 95.75 260 VAL A O 1
ATOM 1989 N N . PRO A 1 261 ? 9.768 0.671 9.722 1.00 95.88 261 PRO A N 1
ATOM 1990 C CA . PRO A 1 261 ? 9.549 -0.382 10.718 1.00 95.88 261 PRO A CA 1
ATOM 1991 C C . PRO A 1 261 ? 8.229 -0.301 11.507 1.00 95.88 261 PRO A C 1
ATOM 1993 O O . PRO A 1 261 ? 8.074 -1.009 12.499 1.00 95.88 261 PRO A O 1
ATOM 1996 N N . CYS A 1 262 ? 7.303 0.586 11.138 1.00 94.25 262 CYS A N 1
ATOM 1997 C CA . CYS A 1 262 ? 5.937 0.567 11.656 1.00 94.25 262 CYS A CA 1
ATOM 1998 C C . CYS A 1 262 ? 4.871 1.190 10.744 1.00 94.25 262 CYS A C 1
ATOM 2000 O O . CYS A 1 262 ? 3.706 1.141 11.124 1.00 94.25 262 CYS A O 1
ATOM 2002 N N . ALA A 1 263 ? 5.205 1.695 9.551 1.00 97.75 263 ALA A N 1
ATOM 2003 C CA . ALA A 1 263 ? 4.244 2.282 8.610 1.00 97.75 263 ALA A CA 1
ATOM 2004 C C . ALA A 1 263 ? 3.020 1.387 8.352 1.00 97.75 263 ALA A C 1
ATOM 2006 O O . ALA A 1 263 ? 1.894 1.856 8.471 1.00 97.75 263 ALA A O 1
ATOM 2007 N N . ALA A 1 264 ? 3.232 0.087 8.133 1.00 98.38 264 ALA A N 1
ATOM 2008 C CA . ALA A 1 264 ? 2.165 -0.891 7.915 1.00 98.38 264 ALA A CA 1
ATOM 2009 C C . ALA A 1 264 ? 1.287 -1.191 9.153 1.00 98.38 264 ALA A C 1
ATOM 2011 O O . ALA A 1 264 ? 0.277 -1.872 9.020 1.00 98.38 264 ALA A O 1
ATOM 2012 N N . ASN A 1 265 ? 1.613 -0.671 10.348 1.00 97.69 265 ASN A N 1
ATOM 2013 C CA . ASN A 1 265 ? 0.690 -0.725 11.491 1.00 97.69 265 ASN A CA 1
ATOM 2014 C C . ASN A 1 265 ? -0.453 0.292 11.351 1.00 97.69 265 ASN A C 1
ATOM 2016 O O . ASN A 1 265 ? -1.458 0.157 12.046 1.00 97.69 265 ASN A O 1
ATOM 2020 N N . ASP A 1 266 ? -0.309 1.306 10.490 1.00 98.38 266 ASP A N 1
ATOM 2021 C CA . ASP A 1 266 ? -1.375 2.248 10.163 1.00 98.38 266 ASP A CA 1
ATOM 2022 C C . ASP A 1 266 ? -2.242 1.687 9.023 1.00 98.38 266 ASP A C 1
ATOM 2024 O O . ASP A 1 266 ? -1.733 1.520 7.916 1.00 98.38 266 ASP A O 1
ATOM 2028 N N . PRO A 1 267 ? -3.551 1.451 9.220 1.00 98.69 267 PRO A N 1
ATOM 2029 C CA . PRO A 1 267 ? -4.418 0.932 8.162 1.00 98.69 267 PRO A CA 1
ATOM 2030 C C . PRO A 1 267 ? -4.469 1.789 6.884 1.00 98.69 267 PRO A C 1
ATOM 2032 O O . PRO A 1 267 ? -4.761 1.270 5.809 1.00 98.69 267 PRO A O 1
ATOM 2035 N N . ILE A 1 268 ? -4.134 3.088 6.938 1.00 98.69 268 ILE A N 1
ATOM 2036 C CA . ILE A 1 268 ? -4.075 3.915 5.717 1.00 98.69 268 ILE A CA 1
ATOM 2037 C C . ILE A 1 268 ? -2.916 3.518 4.785 1.00 98.69 268 ILE A C 1
ATOM 2039 O O . ILE A 1 268 ? -2.961 3.817 3.590 1.00 98.69 268 ILE A O 1
ATOM 2043 N N . PHE A 1 269 ? -1.904 2.810 5.303 1.00 98.88 269 PHE A N 1
ATOM 2044 C CA . PHE A 1 269 ? -0.784 2.267 4.533 1.00 98.88 269 PHE A CA 1
ATOM 2045 C C . PHE A 1 269 ? -1.272 1.463 3.327 1.00 98.88 269 PHE A C 1
ATOM 2047 O O . PHE A 1 269 ? -0.790 1.660 2.212 1.00 98.88 269 PHE A O 1
ATOM 2054 N N . PHE A 1 270 ? -2.263 0.593 3.525 1.00 98.94 270 PHE A N 1
ATOM 2055 C CA . PHE A 1 270 ? -2.723 -0.316 2.479 1.00 98.94 270 PHE A CA 1
ATOM 2056 C C . PHE A 1 270 ? -3.549 0.399 1.411 1.00 98.94 270 PHE A C 1
ATOM 2058 O O . PHE A 1 270 ? -3.345 0.131 0.232 1.00 98.94 270 PHE A O 1
ATOM 2065 N N . LEU A 1 271 ? -4.365 1.395 1.776 1.00 98.81 271 LEU A N 1
ATOM 2066 C CA . LEU A 1 271 ? -5.065 2.246 0.802 1.00 98.81 271 LEU A CA 1
ATOM 2067 C C . LEU A 1 271 ? -4.087 3.138 0.014 1.00 98.81 271 LEU A C 1
ATOM 2069 O O . LEU A 1 271 ? -4.297 3.398 -1.175 1.00 98.81 271 LEU A O 1
ATOM 2073 N N . HIS A 1 272 ? -3.005 3.599 0.653 1.00 98.88 272 HIS A N 1
ATOM 2074 C CA . HIS A 1 272 ? -1.917 4.309 -0.021 1.00 98.88 272 HIS A CA 1
ATOM 2075 C C . HIS A 1 272 ? -1.199 3.393 -1.024 1.00 98.88 272 HIS A C 1
ATOM 2077 O O . HIS A 1 272 ? -1.107 3.733 -2.205 1.00 98.88 272 HIS A O 1
ATOM 2083 N N . HIS A 1 273 ? -0.744 2.213 -0.592 1.00 98.94 273 HIS A N 1
ATOM 2084 C CA . HIS A 1 273 ? -0.034 1.270 -1.459 1.00 98.94 273 HIS A CA 1
ATOM 2085 C C . HIS A 1 273 ? -0.930 0.643 -2.536 1.00 98.94 273 HIS A C 1
ATOM 2087 O O . HIS A 1 273 ? -0.445 0.404 -3.640 1.00 98.94 273 HIS A O 1
ATOM 2093 N N . ALA A 1 274 ? -2.236 0.489 -2.301 1.00 98.94 274 ALA A N 1
ATOM 2094 C CA . ALA A 1 274 ? -3.201 0.140 -3.342 1.00 98.94 274 ALA A CA 1
ATOM 2095 C C . ALA A 1 274 ? -3.266 1.210 -4.448 1.00 98.94 274 ALA A C 1
ATOM 2097 O O . ALA A 1 274 ? -3.439 0.853 -5.612 1.00 98.94 274 ALA A O 1
ATOM 2098 N N . ASN A 1 275 ? -3.062 2.501 -4.138 1.00 98.88 275 ASN A N 1
ATOM 2099 C CA . ASN A 1 275 ? -2.937 3.547 -5.162 1.00 98.88 275 ASN A CA 1
ATOM 2100 C C . ASN A 1 275 ? -1.541 3.574 -5.822 1.00 98.88 275 ASN A C 1
ATOM 2102 O O . ASN A 1 275 ? -1.437 3.860 -7.011 1.00 98.88 275 ASN A O 1
ATOM 2106 N N . ILE A 1 276 ? -0.464 3.227 -5.107 1.00 98.88 276 ILE A N 1
ATOM 2107 C CA . ILE A 1 276 ? 0.865 3.029 -5.724 1.00 98.88 276 ILE A CA 1
ATOM 2108 C C . ILE A 1 276 ? 0.823 1.885 -6.749 1.00 98.88 276 ILE A C 1
ATOM 2110 O O . ILE A 1 276 ? 1.320 2.037 -7.865 1.00 98.88 276 ILE A O 1
ATOM 2114 N N . ASP A 1 277 ? 0.161 0.781 -6.411 1.00 98.88 277 ASP A N 1
ATOM 2115 C CA . ASP A 1 277 ? -0.078 -0.340 -7.319 1.00 98.88 277 ASP A CA 1
ATOM 2116 C C . ASP A 1 277 ? -1.000 0.045 -8.497 1.00 98.88 277 ASP A C 1
ATOM 2118 O O . ASP A 1 277 ? -0.721 -0.273 -9.658 1.00 98.88 277 ASP A O 1
ATOM 2122 N N . ARG A 1 278 ? -2.044 0.847 -8.244 1.00 98.75 278 ARG A N 1
ATOM 2123 C CA . ARG A 1 278 ? -2.881 1.438 -9.302 1.00 98.75 278 ARG A CA 1
ATOM 2124 C C . ARG A 1 278 ? -2.050 2.248 -10.294 1.00 98.75 278 ARG A C 1
ATOM 2126 O O . ARG A 1 278 ? -2.210 2.082 -11.500 1.00 98.75 278 ARG A O 1
ATOM 2133 N N . LEU A 1 279 ? -1.137 3.090 -9.808 1.00 98.75 279 LEU A N 1
ATOM 2134 C CA . LEU A 1 279 ? -0.284 3.928 -10.655 1.00 98.75 279 LEU A CA 1
ATOM 2135 C C . LEU A 1 279 ? 0.663 3.106 -11.544 1.00 98.75 279 LEU A C 1
ATOM 2137 O O . LEU A 1 279 ? 0.964 3.551 -12.648 1.00 98.75 279 LEU A O 1
ATOM 2141 N N . TRP A 1 280 ? 1.074 1.897 -11.140 1.00 98.81 280 TRP A N 1
ATOM 2142 C CA . TRP A 1 280 ? 1.796 0.973 -12.027 1.00 98.81 280 TRP A CA 1
ATOM 2143 C C . TRP A 1 280 ? 0.907 0.467 -13.175 1.00 98.81 280 TRP A C 1
ATOM 2145 O O . TRP A 1 280 ? 1.333 0.496 -14.331 1.00 98.81 280 TRP A O 1
ATOM 2155 N N . ASN A 1 281 ? -0.348 0.102 -12.901 1.00 98.31 281 ASN A N 1
ATOM 2156 C CA . ASN A 1 281 ? -1.300 -0.286 -13.951 1.00 98.31 281 ASN A CA 1
ATOM 2157 C C . ASN A 1 281 ? -1.608 0.880 -14.911 1.00 98.31 281 ASN A C 1
ATOM 2159 O O . ASN A 1 281 ? -1.557 0.702 -16.127 1.00 98.31 281 ASN A O 1
ATOM 2163 N N . VAL A 1 282 ? -1.829 2.095 -14.389 1.00 98.25 282 VAL A N 1
ATOM 2164 C CA . VAL A 1 282 ? -2.008 3.307 -15.216 1.00 98.25 282 VAL A CA 1
ATOM 2165 C C . VAL A 1 282 ? -0.766 3.571 -16.075 1.00 98.25 282 VAL A C 1
ATOM 2167 O O . VAL A 1 282 ? -0.890 3.883 -17.256 1.00 98.25 282 VAL A O 1
ATOM 2170 N N . TRP A 1 283 ? 0.435 3.411 -15.516 1.00 98.62 283 TRP A N 1
ATOM 2171 C CA . TRP A 1 283 ? 1.695 3.598 -16.237 1.00 98.62 283 TRP A CA 1
ATOM 2172 C C . TRP A 1 283 ? 1.853 2.615 -17.404 1.00 98.62 283 TRP A C 1
ATOM 2174 O O . TRP A 1 283 ? 2.229 3.034 -18.496 1.00 98.62 283 TRP A O 1
ATOM 2184 N N . LEU A 1 284 ? 1.504 1.338 -17.217 1.00 98.25 284 LEU A N 1
ATOM 2185 C CA . LEU A 1 284 ? 1.461 0.360 -18.311 1.00 98.25 284 LEU A CA 1
ATOM 2186 C C . LEU A 1 284 ? 0.417 0.756 -19.370 1.00 98.25 284 LEU A C 1
ATOM 2188 O O . LEU A 1 284 ? 0.726 0.780 -20.562 1.00 98.25 284 LEU A O 1
ATOM 2192 N N . GLY A 1 285 ? -0.788 1.145 -18.939 1.00 97.81 285 GLY A N 1
ATOM 2193 C CA . GLY A 1 285 ? -1.887 1.558 -19.819 1.00 97.81 285 GLY A CA 1
ATOM 2194 C C . GLY A 1 285 ? -1.606 2.807 -20.667 1.00 97.81 285 GLY A C 1
ATOM 2195 O O . GLY A 1 285 ? -2.180 2.956 -21.742 1.00 97.81 285 GLY A O 1
ATOM 2196 N N . MET A 1 286 ? -0.682 3.680 -20.247 1.00 98.25 286 MET A N 1
ATOM 2197 C CA . MET A 1 286 ? -0.229 4.830 -21.048 1.00 98.25 286 MET A CA 1
ATOM 2198 C C . MET A 1 286 ? 0.571 4.436 -22.303 1.00 98.25 286 MET A C 1
ATOM 2200 O O . MET A 1 286 ? 0.795 5.287 -23.169 1.00 98.25 286 MET A O 1
ATOM 2204 N N . GLY A 1 287 ? 1.056 3.194 -22.401 1.00 97.19 287 GLY A N 1
ATOM 2205 C CA . GLY A 1 287 ? 1.851 2.720 -23.532 1.00 97.19 287 GLY A CA 1
ATOM 2206 C C . GLY A 1 287 ? 3.103 3.571 -23.795 1.00 97.19 287 GLY A C 1
ATOM 2207 O O . GLY A 1 287 ? 3.786 4.028 -22.873 1.00 97.19 287 GLY A O 1
ATOM 2208 N N . GLY A 1 288 ? 3.437 3.779 -25.073 1.00 96.50 288 GLY A N 1
ATOM 2209 C CA . GLY A 1 288 ? 4.591 4.597 -25.473 1.00 96.50 288 GLY A CA 1
ATOM 2210 C C . GLY A 1 288 ? 5.941 4.012 -25.038 1.00 96.50 288 GLY A C 1
ATOM 2211 O O . GLY A 1 288 ? 6.815 4.749 -24.592 1.00 96.50 288 GLY A O 1
ATOM 2212 N N . GLY A 1 289 ? 6.089 2.684 -25.110 1.00 96.62 289 GLY A N 1
ATOM 2213 C CA . GLY A 1 289 ? 7.304 1.962 -24.706 1.00 96.62 289 GLY A CA 1
ATOM 2214 C C . GLY A 1 289 ? 7.396 1.616 -23.214 1.00 96.62 289 GLY A C 1
ATOM 2215 O O . GLY A 1 289 ? 8.352 0.959 -22.811 1.00 96.62 289 GLY A O 1
ATOM 2216 N N . ARG A 1 290 ? 6.411 2.013 -22.398 1.00 98.25 290 ARG A N 1
ATOM 2217 C CA . ARG A 1 290 ? 6.293 1.589 -20.994 1.00 98.25 290 ARG A CA 1
ATOM 2218 C C . ARG A 1 290 ? 5.939 0.104 -20.930 1.00 98.25 290 ARG A C 1
ATOM 2220 O O . ARG A 1 290 ? 4.891 -0.303 -21.423 1.00 98.25 290 ARG A O 1
ATOM 2227 N N . ALA A 1 291 ? 6.820 -0.697 -20.343 1.00 98.12 291 ALA A N 1
ATOM 2228 C CA . ALA A 1 291 ? 6.661 -2.141 -20.210 1.00 98.12 291 ALA A CA 1
ATOM 2229 C C . ALA A 1 291 ? 7.373 -2.660 -18.953 1.00 98.12 291 ALA A C 1
ATOM 2231 O O . ALA A 1 291 ? 8.315 -2.038 -18.457 1.00 98.12 291 ALA A O 1
ATOM 2232 N N . ASN A 1 292 ? 6.936 -3.817 -18.454 1.00 98.31 292 ASN A N 1
ATOM 2233 C CA . ASN A 1 292 ? 7.593 -4.509 -17.344 1.00 98.31 292 ASN A CA 1
ATOM 2234 C C . ASN A 1 292 ? 8.963 -5.083 -17.771 1.00 98.31 292 ASN A C 1
ATOM 2236 O O . ASN A 1 292 ? 9.146 -5.395 -18.951 1.00 98.31 292 ASN A O 1
ATOM 2240 N N . PRO A 1 293 ? 9.927 -5.265 -16.845 1.00 97.50 293 PRO A N 1
ATOM 2241 C CA . PRO A 1 293 ? 11.229 -5.836 -17.175 1.00 97.50 293 PRO A CA 1
ATOM 2242 C C . PRO A 1 293 ? 11.126 -7.257 -17.742 1.00 97.50 293 PRO A C 1
ATOM 2244 O O . PRO A 1 293 ? 10.465 -8.132 -17.183 1.00 97.50 293 PRO A O 1
ATOM 2247 N N . THR A 1 294 ? 11.844 -7.503 -18.836 1.00 96.88 294 THR A N 1
ATOM 2248 C CA . THR A 1 294 ? 11.997 -8.833 -19.451 1.00 96.88 294 THR A CA 1
ATOM 2249 C C . THR A 1 294 ? 13.133 -9.652 -18.827 1.00 96.88 294 THR A C 1
ATOM 2251 O O . THR A 1 294 ? 13.160 -10.877 -18.975 1.00 96.88 294 THR A O 1
ATOM 2254 N N . ASP A 1 295 ? 14.040 -8.983 -18.108 1.00 97.56 295 ASP A N 1
ATOM 2255 C CA . ASP A 1 295 ? 15.222 -9.549 -17.455 1.00 97.56 295 ASP A CA 1
ATOM 2256 C C . ASP A 1 295 ? 14.866 -10.737 -16.545 1.00 97.56 295 ASP A C 1
ATOM 2258 O O . ASP A 1 295 ? 13.968 -10.653 -15.704 1.00 97.56 295 ASP A O 1
ATOM 2262 N N . ALA A 1 296 ? 15.572 -11.858 -16.710 1.00 98.19 296 ALA A N 1
ATOM 2263 C CA . ALA A 1 296 ? 15.331 -13.075 -15.943 1.00 98.19 296 ALA A CA 1
ATOM 2264 C C . ALA A 1 296 ? 15.625 -12.907 -14.442 1.00 98.19 296 ALA A C 1
ATOM 2266 O O . ALA A 1 296 ? 14.897 -13.478 -13.631 1.00 98.19 296 ALA A O 1
ATOM 2267 N N . ALA A 1 297 ? 16.623 -12.105 -14.058 1.00 97.50 297 ALA A N 1
ATOM 2268 C CA . ALA A 1 297 ? 16.932 -11.829 -12.655 1.00 97.50 297 ALA A CA 1
ATOM 2269 C C . ALA A 1 297 ? 15.797 -11.052 -11.976 1.00 97.50 297 ALA A C 1
ATOM 2271 O O . ALA A 1 297 ? 15.478 -11.314 -10.820 1.00 97.50 297 ALA A O 1
ATOM 2272 N N . TRP A 1 298 ? 15.122 -10.153 -12.703 1.00 98.25 298 TRP A N 1
ATOM 2273 C CA . TRP A 1 298 ? 13.913 -9.515 -12.188 1.00 98.25 298 TRP A CA 1
ATOM 2274 C C . TRP A 1 298 ? 12.715 -10.458 -12.206 1.00 98.25 298 TRP A C 1
ATOM 2276 O O . TRP A 1 298 ? 12.063 -10.606 -11.179 1.00 98.25 298 TRP A O 1
ATOM 2286 N N . ARG A 1 299 ? 12.409 -11.096 -13.345 1.00 98.56 299 ARG A N 1
ATOM 2287 C CA . ARG A 1 299 ? 11.190 -11.909 -13.528 1.00 98.56 299 ARG A CA 1
ATOM 2288 C C . ARG A 1 299 ? 11.133 -13.133 -12.618 1.00 98.56 299 ARG A C 1
ATOM 2290 O O . ARG A 1 299 ? 10.034 -13.505 -12.201 1.00 98.56 299 ARG A O 1
ATOM 2297 N N . ASN A 1 300 ? 12.283 -13.743 -12.339 1.00 98.62 300 ASN A N 1
ATOM 2298 C CA . ASN A 1 300 ? 12.396 -14.967 -11.548 1.00 98.62 300 ASN A CA 1
ATOM 2299 C C . ASN A 1 300 ? 12.695 -14.689 -10.067 1.00 98.62 300 ASN A C 1
ATOM 2301 O O . ASN A 1 300 ? 12.725 -15.638 -9.288 1.00 98.62 300 ASN A O 1
ATOM 2305 N N . GLN A 1 301 ? 12.913 -13.430 -9.660 1.00 98.69 301 GLN A N 1
ATOM 2306 C CA . GLN A 1 301 ? 13.036 -13.105 -8.240 1.00 98.69 301 GLN A CA 1
ATOM 2307 C C . GLN A 1 301 ? 11.730 -13.453 -7.530 1.00 98.69 301 GLN A C 1
ATOM 2309 O O . GLN A 1 301 ? 10.663 -12.977 -7.924 1.00 98.69 301 GLN A O 1
ATOM 2314 N N . THR A 1 302 ? 11.840 -14.258 -6.478 1.00 98.75 302 THR A N 1
ATOM 2315 C CA . THR A 1 302 ? 10.725 -14.687 -5.639 1.00 98.75 302 THR A CA 1
ATOM 2316 C C . THR A 1 302 ? 10.700 -13.964 -4.301 1.00 98.75 302 THR A C 1
ATOM 2318 O O . THR A 1 302 ? 11.740 -13.561 -3.777 1.00 98.75 302 THR A O 1
ATOM 2321 N N . PHE A 1 303 ? 9.505 -13.837 -3.731 1.00 98.69 303 PHE A N 1
ATOM 2322 C CA . PHE A 1 303 ? 9.294 -13.393 -2.357 1.00 98.69 303 PHE A CA 1
ATOM 2323 C C . PHE A 1 303 ? 8.236 -14.267 -1.685 1.00 98.69 303 PHE A C 1
ATOM 2325 O O . PHE A 1 303 ? 7.304 -14.729 -2.345 1.00 98.69 303 PHE A O 1
ATOM 2332 N N . THR A 1 304 ? 8.390 -14.489 -0.380 1.00 98.62 304 THR A N 1
ATOM 2333 C CA . THR A 1 304 ? 7.472 -15.298 0.430 1.00 98.62 304 THR A CA 1
ATOM 2334 C C . THR A 1 304 ? 6.644 -14.386 1.325 1.00 98.62 304 THR A C 1
ATOM 2336 O O . THR A 1 304 ? 7.196 -13.624 2.118 1.00 98.62 304 THR A O 1
ATOM 2339 N N . LEU A 1 305 ? 5.325 -14.453 1.167 1.00 98.56 305 LEU A N 1
ATOM 2340 C CA . LEU A 1 305 ? 4.323 -13.789 2.000 1.00 98.56 305 LEU A CA 1
ATOM 2341 C C . LEU A 1 305 ? 3.430 -14.877 2.631 1.00 98.56 305 LEU A C 1
ATOM 2343 O O . LEU A 1 305 ? 3.753 -16.061 2.534 1.00 98.56 305 LEU A O 1
ATOM 2347 N N . TYR A 1 306 ? 2.327 -14.499 3.278 1.00 98.75 306 TYR A N 1
ATOM 2348 C CA . TYR A 1 306 ? 1.378 -15.441 3.880 1.00 98.75 306 TYR A CA 1
ATOM 2349 C C . TYR A 1 306 ? -0.039 -15.175 3.387 1.00 98.75 306 TYR A C 1
ATOM 2351 O O . TYR A 1 306 ? -0.410 -14.014 3.234 1.00 98.75 306 TYR A O 1
ATOM 2359 N N . ASP A 1 307 ? -0.809 -16.232 3.139 1.00 98.69 307 ASP A N 1
ATOM 2360 C CA . ASP A 1 307 ? -2.204 -16.142 2.701 1.00 98.69 307 ASP A CA 1
ATOM 2361 C C . ASP A 1 307 ? -3.210 -16.057 3.866 1.00 98.69 307 ASP A C 1
ATOM 2363 O O . ASP A 1 307 ? -2.844 -16.033 5.043 1.00 98.69 307 ASP A O 1
ATOM 2367 N N . GLU A 1 308 ? -4.502 -15.997 3.535 1.00 98.50 308 GLU A N 1
ATOM 2368 C CA . GLU A 1 308 ? -5.612 -15.940 4.493 1.00 98.50 308 GLU A CA 1
ATOM 2369 C C . GLU A 1 308 ? -5.751 -17.173 5.398 1.00 98.50 308 GLU A C 1
ATOM 2371 O O . GLU A 1 308 ? -6.454 -17.106 6.402 1.00 98.50 308 GLU A O 1
ATOM 2376 N N . THR A 1 309 ? -5.066 -18.275 5.082 1.00 98.38 309 THR A N 1
ATOM 2377 C CA . THR A 1 309 ? -4.998 -19.483 5.920 1.00 98.38 309 THR A CA 1
ATOM 2378 C C . THR A 1 309 ? -3.738 -19.520 6.794 1.00 98.38 309 THR A C 1
ATOM 2380 O O . THR A 1 309 ? -3.496 -20.494 7.510 1.00 98.38 309 THR A O 1
ATOM 2383 N N . GLY A 1 310 ? -2.914 -18.470 6.728 1.00 98.12 310 GLY A N 1
ATOM 2384 C CA . GLY A 1 310 ? -1.631 -18.382 7.416 1.00 98.12 310 GLY A CA 1
ATOM 2385 C C . GLY A 1 310 ? -0.544 -19.270 6.807 1.00 98.12 310 GLY A C 1
ATOM 2386 O O . GLY A 1 310 ? 0.481 -19.494 7.452 1.00 98.12 310 GLY A O 1
ATOM 2387 N N . GLN A 1 311 ? -0.731 -19.781 5.585 1.00 98.44 311 GLN A N 1
ATOM 2388 C CA . GLN A 1 311 ? 0.289 -20.564 4.887 1.00 98.44 311 GLN A CA 1
ATOM 2389 C C . GLN A 1 311 ? 1.273 -19.657 4.152 1.00 98.44 311 GLN A C 1
ATOM 2391 O O . GLN A 1 311 ? 0.901 -18.627 3.592 1.00 98.44 311 GLN A O 1
ATOM 2396 N N . ALA A 1 312 ? 2.549 -20.046 4.151 1.00 98.44 312 ALA A N 1
ATOM 2397 C CA . ALA A 1 312 ? 3.599 -19.314 3.453 1.00 98.44 312 ALA A CA 1
ATOM 2398 C C . ALA A 1 312 ? 3.506 -19.555 1.936 1.00 98.44 312 ALA A C 1
ATOM 2400 O O . ALA A 1 312 ? 3.665 -20.685 1.469 1.00 98.44 312 ALA A O 1
ATOM 2401 N N . VAL A 1 313 ? 3.305 -18.491 1.158 1.00 98.62 313 VAL A N 1
ATOM 2402 C CA . VAL A 1 313 ? 3.177 -18.543 -0.304 1.00 98.62 313 VAL A CA 1
ATOM 2403 C C . VAL A 1 313 ? 4.319 -17.774 -0.955 1.00 98.62 313 VAL A C 1
ATOM 2405 O O . VAL A 1 313 ? 4.540 -16.595 -0.678 1.00 98.62 313 VAL A O 1
ATOM 2408 N N . THR A 1 314 ? 5.041 -18.446 -1.851 1.00 98.56 314 THR A N 1
ATOM 2409 C CA . THR A 1 314 ? 6.166 -17.871 -2.596 1.00 98.56 314 THR A CA 1
ATOM 2410 C C . THR A 1 314 ? 5.743 -17.564 -4.028 1.00 98.56 314 THR A C 1
ATOM 2412 O O . THR A 1 314 ? 5.370 -18.477 -4.762 1.00 98.56 314 THR A O 1
ATOM 2415 N N . LEU A 1 315 ? 5.836 -16.297 -4.440 1.00 98.50 315 LEU A N 1
ATOM 2416 C CA . LEU A 1 315 ? 5.541 -15.851 -5.807 1.00 98.50 315 LEU A CA 1
ATOM 2417 C C . LEU A 1 315 ? 6.764 -15.192 -6.444 1.00 98.50 315 LEU A C 1
ATOM 2419 O O . LEU A 1 315 ? 7.491 -14.446 -5.788 1.00 98.50 315 LEU A O 1
ATOM 2423 N N . ALA A 1 316 ? 6.968 -15.432 -7.737 1.00 98.75 316 ALA A N 1
ATOM 2424 C CA . ALA A 1 316 ? 7.918 -14.695 -8.559 1.00 98.75 316 ALA A CA 1
ATOM 2425 C C . ALA A 1 316 ? 7.321 -13.367 -9.046 1.00 98.75 316 ALA A C 1
ATOM 2427 O O . ALA A 1 316 ? 6.122 -13.271 -9.308 1.00 98.75 316 ALA A O 1
ATOM 2428 N N . ASN A 1 317 ? 8.165 -12.359 -9.275 1.00 98.81 317 ASN A N 1
ATOM 2429 C CA . ASN A 1 317 ? 7.772 -11.083 -9.887 1.00 98.81 317 ASN A CA 1
ATOM 2430 C C . ASN A 1 317 ? 6.937 -11.254 -11.172 1.00 98.81 317 ASN A C 1
ATOM 2432 O O . ASN A 1 317 ? 5.983 -10.516 -11.399 1.00 98.81 317 ASN A O 1
ATOM 2436 N N . SER A 1 318 ? 7.271 -12.240 -12.010 1.00 98.56 318 SER A N 1
ATOM 2437 C CA . SER A 1 318 ? 6.541 -12.541 -13.254 1.00 98.56 318 SER A CA 1
ATOM 2438 C C . SER A 1 318 ? 5.141 -13.140 -13.064 1.00 98.56 318 SER A C 1
ATOM 2440 O O . SER A 1 318 ? 4.373 -13.171 -14.024 1.00 98.56 318 SER A O 1
ATOM 2442 N N . GLN A 1 319 ? 4.785 -13.577 -11.854 1.00 98.56 319 GLN A N 1
ATOM 2443 C CA . GLN A 1 319 ? 3.448 -14.077 -11.507 1.00 98.56 319 GLN A CA 1
ATOM 2444 C C . GLN A 1 319 ? 2.510 -12.972 -10.997 1.00 98.56 319 GLN A C 1
ATOM 2446 O O . GLN A 1 319 ? 1.365 -13.261 -10.670 1.00 98.56 319 GLN A O 1
ATOM 2451 N N . VAL A 1 320 ? 2.988 -11.724 -10.907 1.00 98.19 320 VAL A N 1
ATOM 2452 C CA . VAL A 1 320 ? 2.214 -10.582 -10.391 1.00 98.19 320 VAL A CA 1
ATOM 2453 C C . VAL A 1 320 ? 2.226 -9.371 -11.327 1.00 98.19 320 VAL A C 1
ATOM 2455 O O . VAL A 1 320 ? 1.878 -8.272 -10.913 1.00 98.19 320 VAL A O 1
ATOM 2458 N N . VAL A 1 321 ? 2.650 -9.512 -12.583 1.00 97.19 321 VAL A N 1
ATOM 2459 C CA . VAL A 1 321 ? 2.732 -8.382 -13.531 1.00 97.19 321 VAL A CA 1
ATOM 2460 C C . VAL A 1 321 ? 1.371 -7.921 -14.051 1.00 97.19 321 VAL A C 1
ATOM 2462 O O . VAL A 1 321 ? 1.220 -6.740 -14.364 1.00 97.19 321 VAL A O 1
ATOM 2465 N N . ASP A 1 322 ? 0.392 -8.820 -14.094 1.00 95.62 322 ASP A N 1
ATOM 2466 C CA . ASP A 1 322 ? -0.981 -8.575 -14.538 1.00 95.62 322 ASP A CA 1
ATOM 2467 C C . ASP A 1 322 ? -1.952 -8.793 -13.367 1.00 95.62 322 ASP A C 1
ATOM 2469 O O . ASP A 1 322 ? -2.184 -9.917 -12.922 1.00 95.62 322 ASP A O 1
ATOM 2473 N N . ALA A 1 323 ? -2.498 -7.692 -12.847 1.00 94.69 323 ALA A N 1
ATOM 2474 C CA . ALA A 1 323 ? -3.405 -7.707 -11.703 1.00 94.69 323 ALA A CA 1
ATOM 2475 C C . ALA A 1 323 ? -4.731 -8.434 -11.998 1.00 94.69 323 ALA A C 1
ATOM 2477 O O . ALA A 1 323 ? -5.239 -9.145 -11.132 1.00 94.69 323 ALA A O 1
ATOM 2478 N N . ALA A 1 324 ? -5.254 -8.316 -13.221 1.00 94.50 324 ALA A N 1
ATOM 2479 C CA . ALA A 1 324 ? -6.519 -8.934 -13.597 1.00 94.50 324 ALA A CA 1
ATOM 2480 C C . ALA A 1 324 ? -6.316 -10.428 -13.876 1.00 94.50 324 ALA A C 1
ATOM 2482 O O . ALA A 1 324 ? -6.881 -11.278 -13.188 1.00 94.50 324 ALA A O 1
ATOM 2483 N N . GLY A 1 325 ? -5.445 -10.759 -14.833 1.00 94.50 325 GLY A N 1
ATOM 2484 C CA . GLY A 1 325 ? -5.271 -12.129 -15.317 1.00 94.50 325 GLY A CA 1
ATOM 2485 C C . GLY A 1 325 ? -4.522 -13.067 -14.367 1.00 94.50 325 GLY A C 1
ATOM 2486 O O . GLY A 1 325 ? -4.732 -14.277 -14.440 1.00 94.50 325 GLY A O 1
ATOM 2487 N N . GLN A 1 326 ? -3.664 -12.551 -13.475 1.00 96.44 326 GLN A N 1
ATOM 2488 C CA . GLN A 1 326 ? -2.894 -13.385 -12.534 1.00 96.44 326 GLN A CA 1
ATOM 2489 C C . GLN A 1 326 ? -3.396 -13.304 -11.087 1.00 96.44 326 GLN A C 1
ATOM 2491 O O . GLN A 1 326 ? -3.225 -14.269 -10.344 1.00 96.44 326 GLN A O 1
ATOM 2496 N N . LEU A 1 327 ? -3.992 -12.177 -10.677 1.00 96.62 327 LEU A N 1
ATOM 2497 C CA . LEU A 1 327 ? -4.378 -11.918 -9.280 1.00 96.62 327 LEU A CA 1
ATOM 2498 C C . LEU A 1 327 ? -5.883 -11.668 -9.078 1.00 96.62 327 LEU A C 1
ATOM 2500 O O . LEU A 1 327 ? -6.334 -11.603 -7.936 1.00 96.62 327 LEU A O 1
ATOM 2504 N N . GLY A 1 328 ? -6.670 -11.565 -10.152 1.00 96.06 328 GLY A N 1
ATOM 2505 C CA . GLY A 1 328 ? -8.126 -11.459 -10.090 1.00 96.06 328 GLY A CA 1
ATOM 2506 C C . GLY A 1 328 ? -8.672 -10.160 -9.504 1.00 96.06 328 GLY A C 1
ATOM 2507 O O . GLY A 1 328 ? -9.760 -10.179 -8.924 1.00 96.06 328 GLY A O 1
ATOM 2508 N N . TYR A 1 329 ? -7.950 -9.043 -9.640 1.00 97.44 329 TYR A N 1
ATOM 2509 C CA . TYR A 1 329 ? -8.464 -7.725 -9.260 1.00 97.44 329 TYR A CA 1
ATOM 2510 C C . TYR A 1 329 ? -8.160 -6.631 -10.288 1.00 97.44 329 TYR A C 1
ATOM 2512 O O . TYR A 1 329 ? -7.148 -6.651 -10.991 1.00 97.44 329 TYR A O 1
ATOM 2520 N N . VAL A 1 330 ? -9.026 -5.620 -10.312 1.00 97.50 330 VAL A N 1
ATOM 2521 C CA . VAL A 1 330 ? -8.914 -4.418 -11.151 1.00 97.50 330 VAL A CA 1
ATOM 2522 C C . VAL A 1 330 ? -9.157 -3.151 -10.339 1.00 97.50 330 VAL A C 1
ATOM 2524 O O . VAL A 1 330 ? -9.446 -3.191 -9.142 1.00 97.50 330 VAL A O 1
ATOM 2527 N N . TYR A 1 331 ? -9.031 -2.011 -11.012 1.00 96.88 331 TYR A N 1
ATOM 2528 C CA . TYR A 1 331 ? -9.322 -0.689 -10.480 1.00 96.88 331 TYR A CA 1
ATOM 2529 C C . TYR A 1 331 ? -10.477 -0.051 -11.245 1.00 96.88 331 TYR A C 1
ATOM 2531 O O . TYR A 1 331 ? -10.511 -0.136 -12.473 1.00 96.88 331 TYR A O 1
ATOM 2539 N N . ALA A 1 332 ? -11.374 0.604 -10.507 1.00 92.94 332 ALA A N 1
ATOM 2540 C CA . ALA A 1 332 ? -12.339 1.554 -11.063 1.00 92.94 332 ALA A CA 1
ATOM 2541 C C . ALA A 1 332 ? -11.700 2.927 -11.397 1.00 92.94 332 ALA A C 1
ATOM 2543 O O . ALA A 1 332 ? -10.514 3.161 -11.045 1.00 92.94 332 ALA A O 1
#

Solvent-accessible surface area (backbone atoms only — not comparable to full-atom values): 18230 Å² total; per-residue (Å²): 131,90,87,79,92,88,85,86,86,81,88,81,93,80,86,92,85,77,93,74,93,75,88,77,82,80,80,79,76,77,78,88,81,69,81,72,88,66,87,67,80,72,86,68,73,28,56,23,37,48,51,76,78,62,49,74,55,60,32,68,67,59,46,28,48,31,52,17,50,44,53,24,61,71,41,57,61,83,39,56,57,11,43,55,30,49,16,21,24,49,10,51,81,62,78,85,62,60,89,72,37,48,64,34,42,33,30,13,49,49,25,57,51,46,50,44,51,51,50,52,30,49,39,45,30,43,41,52,38,16,56,76,73,69,36,65,92,72,63,41,62,36,19,50,55,41,73,44,66,87,69,38,20,22,60,59,51,54,45,53,39,67,46,43,99,87,66,48,81,27,66,43,36,49,78,80,34,33,22,63,58,38,54,75,50,44,65,58,52,64,94,25,39,54,39,62,78,16,67,71,27,48,44,38,50,33,82,61,18,71,81,40,69,13,21,39,3,3,59,60,75,94,41,54,70,56,75,7,40,10,22,34,56,52,28,24,47,50,36,48,28,44,56,47,4,28,90,31,60,88,39,61,78,31,4,18,40,27,8,70,47,31,17,54,69,36,70,64,42,53,23,46,49,42,32,56,49,46,51,53,54,52,42,44,73,66,39,86,78,28,53,80,78,83,49,62,76,59,31,64,40,66,51,75,50,45,37,62,85,45,47,81,45,74,47,35,40,63,61,57,75,44,48,51,89,61,66,40,33,51,73,113

Radius of gyration: 27.46 Å; Cα contacts (8 Å, |Δi|>4): 619; chains: 1; bounding box: 76×99×45 Å

InterPro domains:
  IPR002227 Tyrosinase copper-binding domain [PF00264] (81-284)
  IPR002227 Tyrosinase copper-binding domain [PR00092] (106-123)
  IPR002227 Tyrosinase copper-binding domain [PR00092] (141-146)
  IPR002227 Tyrosinase copper-binding domain [PR00092] (236-247)
  IPR002227 Tyrosinase copper-binding domain [PR00092] (265-283)
  IPR002227 Tyrosinase copper-binding domain [PS00497] (106-123)
  IPR002227 Tyrosinase copper-binding domain [PS00498] (266-277)
  IPR006311 Twin-arginine translocation pathway, signal sequence [PS51318] (1-36)
  IPR008922 Di-copper centre-containing domain superfamily [G3DSA:1.10.1280.10] (23-332)
  IPR008922 Di-copper centre-containing domain superfamily [SSF48056] (40-332)
  IPR022739 Polyphenol oxidase, central domain [PF12142] (293-332)
  IPR050316 Tyrosinase and Hemocyanin [PTHR11474] (41-331)

Organism: NCBI:txid2518370

Sequence (332 aa):
MAVDTSSLPGVGRRGFIAGAAVVTADLAITTESARAVSSATLAGEFVRRDVWTLGTPWNAYTEAYARAVALMQSREPDDPTSWYFQAAIHGTFVRPAHPSWNQCQHQSWHFLPWHRMFVYFMERIVRAAIAEVGGPDDWAMPYWNYATPFPGSTLPMAFRVPTLPDGSPNALYLPTRRSTAIMEGFELSTRVTDAAKAMNRIPFAASADRAKTSFGGGILPPAQFAGALGMLETQPHNGVHTQVGSKSRASCTGGFMSAVPCAANDPIFFLHHANIDRLWNVWLGMGGGRANPTDAAWRNQTFTLYDETGQAVTLANSQVVDAAGQLGYVYA

Nearest PDB structures (foldseek):
  5ce9-assembly1_B  TM=8.016E-01  e=7.553E-16  Juglans regia
  6els-assembly1_A  TM=7.850E-01  e=1.319E-15  Malus domestica
  6hqi-assembly1_A  TM=7.982E-01  e=3.805E-15  Solanum lycopersicum
  6hqj-assembly1_A  TM=7.702E-01  e=1.649E-15  Solanum lycopersicum
  5ce9-assembly1_A  TM=7.310E-01  e=6.043E-16  Juglans regia